Protein AF-A0A2L2YXA8-F1 (afdb_monomer)

Radius of gyration: 19.11 Å; Cα contacts (8 Å, |Δi|>4): 378; chains: 1; bounding box: 42×33×72 Å

Nearest PDB structures (foldseek):
  4dlo-assembly1_A  TM=7.498E-01  e=1.365E-09  Homo sapiens
  6m3p-assembly1_E  TM=4.281E-01  e=1.604E-01  Rattus norvegicus
  4d8o-assembly1_A  TM=5.770E-01  e=9.466E-01  Homo sapiens
  2cnd-assembly1_A  TM=4.032E-01  e=2.299E+00  Zea mays
  7q20-assembly1_A  TM=2.028E-01  e=8.472E-01  Mediterraneibacter gnavus ATCC 29149

Secondary structure (DSSP, 8-state):
--SEEEEEEEEETTS-SEEEES------S-------TT---EEEEE-HHHHHHHTTTS-SEEEEEEEEESSGGGGS-SEEEEEETTEEEEEEE-B--EEEEEEETTEE-S-SS-S-EEEEEEEBP-----TTS--EEEEEEEE-TTSS-EEE-TTEEEEEETTEEEEEESS-SEEEEEEESSPP-------------

Sequence (197 aa):
RSALVLEVGQVQNEGQRILRFPSRKSTREVKEASQPTWLTDSVELDFNTWIAENFQDLNDSISMAVVFYKNFSAFLPQRFLAQYGGLDMEYQLHSRIVAVAMLSGHRRVGSRASRLKVKARLAHLNHTVNRQIMWNISCGVADFSQGNVQFSMEGCQPIQTGNYSLCQCNHVGTYAVLLTTYAQPDDLQFQDGFEVI

pLDDT: mean 80.8, std 17.27, range [35.34, 97.94]

Mean predicted aligned error: 9.59 Å

Structure (mmCIF, N/CA/C/O backbone):
data_AF-A0A2L2YXA8-F1
#
_entry.id   AF-A0A2L2YXA8-F1
#
loop_
_atom_site.group_PDB
_atom_site.id
_atom_site.type_symbol
_atom_site.label_atom_id
_atom_site.label_alt_id
_atom_site.label_comp_id
_atom_site.label_asym_id
_atom_site.label_entity_id
_atom_site.label_seq_id
_atom_site.pdbx_PDB_ins_code
_atom_site.Cartn_x
_atom_site.Cartn_y
_atom_site.Cartn_z
_atom_site.occupancy
_atom_site.B_iso_or_equiv
_atom_site.auth_seq_id
_atom_site.auth_comp_id
_atom_site.auth_asym_id
_atom_site.auth_atom_id
_atom_site.pdbx_PDB_model_num
ATOM 1 N N . ARG A 1 1 ? -20.388 -12.052 -4.729 1.00 64.00 1 ARG A N 1
ATOM 2 C CA . ARG A 1 1 ? -19.944 -10.658 -4.446 1.00 64.00 1 ARG A CA 1
ATOM 3 C C . ARG A 1 1 ? -18.418 -10.650 -4.466 1.00 64.00 1 ARG A C 1
ATOM 5 O O . ARG A 1 1 ? -17.856 -11.465 -3.752 1.00 64.00 1 ARG A O 1
ATOM 12 N N . SER A 1 2 ? -17.761 -9.793 -5.252 1.00 79.38 2 SER A N 1
ATOM 13 C CA . SER A 1 2 ? -16.288 -9.764 -5.341 1.00 79.38 2 SER A CA 1
ATOM 14 C C . SER A 1 2 ? -15.650 -9.349 -4.009 1.00 79.38 2 SER A C 1
ATOM 16 O O . SER A 1 2 ? -16.057 -8.342 -3.422 1.00 79.38 2 SER A O 1
ATOM 18 N N . ALA A 1 3 ? -14.693 -10.146 -3.527 1.00 89.50 3 ALA A N 1
ATOM 19 C CA . ALA A 1 3 ? -13.955 -9.916 -2.279 1.00 89.50 3 ALA A CA 1
ATOM 20 C C . ALA A 1 3 ? -12.699 -9.046 -2.474 1.00 89.50 3 ALA A C 1
ATOM 22 O O . ALA A 1 3 ? -12.188 -8.467 -1.516 1.00 89.50 3 ALA A O 1
ATOM 23 N N . LEU A 1 4 ? -12.235 -8.922 -3.720 1.00 94.88 4 LEU A N 1
ATOM 24 C CA . LEU A 1 4 ? -11.110 -8.086 -4.121 1.00 94.88 4 LEU A CA 1
ATOM 25 C C . LEU A 1 4 ? -11.318 -7.523 -5.532 1.00 94.88 4 LEU A C 1
ATOM 27 O O . LEU A 1 4 ? -12.173 -8.012 -6.277 1.00 94.88 4 LEU A O 1
ATOM 31 N N . VAL A 1 5 ? -10.525 -6.511 -5.878 1.00 94.88 5 VAL A N 1
ATOM 32 C CA . VAL A 1 5 ? -10.325 -6.008 -7.245 1.00 94.88 5 VAL A CA 1
ATOM 33 C C . VAL A 1 5 ? -8.830 -6.060 -7.541 1.00 94.88 5 VAL A C 1
ATOM 35 O O . VAL A 1 5 ? -8.044 -5.537 -6.755 1.00 94.88 5 VAL A O 1
ATOM 38 N N . LEU A 1 6 ? -8.453 -6.704 -8.645 1.00 94.81 6 LEU A N 1
ATOM 39 C CA . LEU A 1 6 ? -7.085 -6.752 -9.156 1.00 94.81 6 LEU A CA 1
ATOM 40 C C . LEU A 1 6 ? -7.006 -5.859 -10.394 1.00 94.81 6 LEU A C 1
ATOM 42 O O . LEU A 1 6 ? -7.730 -6.083 -11.360 1.00 94.81 6 LEU A O 1
ATOM 46 N N . GLU A 1 7 ? -6.104 -4.892 -10.366 1.00 94.50 7 GLU A N 1
ATOM 47 C CA . GLU A 1 7 ? -5.748 -4.067 -11.515 1.00 94.50 7 GLU A CA 1
ATOM 48 C C . GLU A 1 7 ? -4.301 -4.358 -11.899 1.00 94.50 7 GLU A C 1
ATOM 50 O O . GLU A 1 7 ? -3.440 -4.527 -11.033 1.00 94.50 7 GLU A O 1
ATOM 55 N N . VAL A 1 8 ? -4.024 -4.395 -13.198 1.00 92.81 8 VAL A N 1
ATOM 56 C CA . VAL A 1 8 ? -2.674 -4.579 -13.729 1.00 92.81 8 VAL A CA 1
ATOM 57 C C . VAL A 1 8 ? -2.355 -3.400 -14.633 1.00 92.81 8 VAL A C 1
ATOM 59 O O . VAL A 1 8 ? -3.206 -2.944 -15.395 1.00 92.81 8 VAL A O 1
ATOM 62 N N . GLY A 1 9 ? -1.131 -2.898 -14.544 1.00 90.12 9 GLY A N 1
ATOM 63 C CA . GLY A 1 9 ? -0.613 -1.900 -15.469 1.00 90.12 9 GLY A CA 1
ATOM 64 C C . GLY A 1 9 ? 0.796 -2.245 -15.915 1.00 90.12 9 GLY A C 1
ATOM 65 O O . GLY A 1 9 ? 1.433 -3.153 -15.377 1.00 90.12 9 GLY A O 1
ATOM 66 N N . GLN A 1 10 ? 1.297 -1.471 -16.867 1.00 88.94 10 GLN A N 1
ATOM 67 C CA . GLN A 1 10 ? 2.668 -1.578 -17.337 1.00 88.94 10 GLN A CA 1
ATOM 68 C C . GLN A 1 10 ? 3.208 -0.179 -17.638 1.00 88.94 10 GLN A C 1
ATOM 70 O O . GLN A 1 10 ? 2.486 0.661 -18.173 1.00 88.94 10 GLN A O 1
ATOM 75 N N . VAL A 1 11 ? 4.468 0.065 -17.288 1.00 86.81 11 VAL A N 1
ATOM 76 C CA . VAL A 1 11 ? 5.231 1.241 -17.718 1.00 86.81 11 VAL A CA 1
ATOM 77 C C . VAL A 1 11 ? 6.329 0.767 -18.653 1.00 86.81 11 VAL A C 1
ATOM 79 O O . VAL A 1 11 ? 7.016 -0.213 -18.366 1.00 86.81 11 VAL A O 1
ATOM 82 N N . GLN A 1 12 ? 6.483 1.474 -19.765 1.00 82.00 12 GLN A N 1
ATOM 83 C CA . GLN A 1 12 ? 7.610 1.333 -20.679 1.00 82.00 12 GLN A CA 1
ATOM 84 C C . GLN A 1 12 ? 8.493 2.575 -20.582 1.00 82.00 12 GLN A C 1
ATOM 86 O O . GLN A 1 12 ? 8.056 3.627 -20.109 1.00 82.00 12 GLN A O 1
ATOM 91 N N . ASN A 1 13 ? 9.726 2.450 -21.054 1.00 68.12 13 ASN A N 1
ATOM 92 C CA . ASN A 1 13 ? 10.756 3.471 -20.910 1.00 68.12 13 ASN A CA 1
ATOM 93 C C . ASN A 1 13 ? 10.366 4.863 -21.470 1.00 68.12 13 ASN A C 1
ATOM 95 O O . ASN A 1 13 ? 10.605 5.900 -20.841 1.00 68.12 13 ASN A O 1
ATOM 99 N N . GLU A 1 14 ? 9.671 4.879 -22.610 1.00 64.25 14 GLU A N 1
ATOM 100 C CA . GLU A 1 14 ? 9.194 6.093 -23.295 1.00 64.25 14 GLU A CA 1
ATOM 101 C C . GLU A 1 14 ? 7.718 6.431 -22.991 1.00 64.25 14 GLU A C 1
ATOM 103 O O . GLU A 1 14 ? 7.081 7.212 -23.693 1.00 64.25 14 GLU A O 1
ATOM 108 N N . GLY A 1 15 ? 7.149 5.835 -21.939 1.00 64.19 15 GLY A N 1
ATOM 109 C CA . GLY A 1 15 ? 5.726 5.925 -21.619 1.00 64.19 15 GLY A CA 1
ATOM 110 C C . GLY A 1 15 ? 5.365 6.843 -20.449 1.00 64.19 15 GLY A C 1
ATOM 111 O O . GLY A 1 15 ? 6.186 7.543 -19.855 1.00 64.19 15 GLY A O 1
ATOM 112 N N . GLN A 1 16 ? 4.082 6.802 -20.083 1.00 67.56 16 GLN A N 1
ATOM 113 C CA . GLN A 1 16 ? 3.549 7.484 -18.908 1.00 67.56 16 GLN A CA 1
ATOM 114 C C . GLN A 1 16 ? 4.213 6.950 -17.627 1.00 67.56 16 GLN A C 1
ATOM 116 O O . GLN A 1 16 ? 4.029 5.799 -17.242 1.00 67.56 16 GLN A O 1
ATOM 121 N N . ARG A 1 17 ? 4.951 7.824 -16.935 1.00 83.00 17 ARG A N 1
ATOM 122 C CA . ARG A 1 17 ? 5.718 7.501 -15.717 1.00 83.00 17 ARG A CA 1
ATOM 123 C C . ARG A 1 17 ? 4.918 7.625 -14.421 1.00 83.00 17 ARG A C 1
ATOM 125 O O . ARG A 1 17 ? 5.478 7.482 -13.341 1.00 83.00 17 ARG A O 1
ATOM 132 N N . ILE A 1 18 ? 3.622 7.916 -14.514 1.00 89.94 18 ILE A N 1
ATOM 133 C CA . ILE A 1 18 ? 2.718 7.993 -13.364 1.00 89.94 18 ILE A CA 1
ATOM 134 C C . ILE A 1 18 ? 1.492 7.146 -13.658 1.00 89.94 18 ILE A C 1
ATOM 136 O O . ILE A 1 18 ? 0.729 7.467 -14.566 1.00 89.94 18 ILE A O 1
ATOM 140 N N . LEU A 1 19 ? 1.260 6.104 -12.870 1.00 91.81 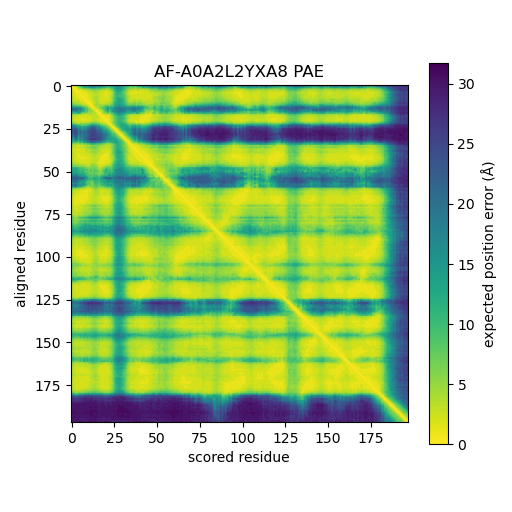19 LEU A N 1
ATOM 141 C CA . LEU A 1 19 ? 0.092 5.241 -13.015 1.00 91.81 19 LEU A CA 1
ATOM 142 C C . LEU A 1 19 ? -0.855 5.396 -11.841 1.00 91.81 19 LEU A C 1
ATOM 144 O O . LEU A 1 19 ? -0.424 5.555 -10.703 1.00 91.81 19 LEU A O 1
ATOM 148 N N . ARG A 1 20 ? -2.156 5.346 -12.131 1.00 94.81 20 ARG A N 1
ATOM 149 C CA . ARG A 1 20 ? -3.226 5.527 -11.151 1.00 94.81 20 ARG A CA 1
ATOM 150 C C . ARG A 1 20 ? -4.200 4.366 -11.216 1.00 94.81 20 ARG A C 1
ATOM 152 O O . ARG A 1 20 ? -4.708 4.038 -12.285 1.00 94.81 20 ARG A O 1
ATOM 159 N N . PHE A 1 21 ? -4.485 3.811 -10.050 1.00 94.69 21 PHE A N 1
ATOM 160 C CA . PHE A 1 21 ? -5.395 2.702 -9.846 1.00 94.69 21 PHE A CA 1
ATOM 161 C C . PHE A 1 21 ? -6.461 3.083 -8.817 1.00 94.69 21 PHE A C 1
ATOM 163 O O . PHE A 1 21 ? -6.135 3.770 -7.847 1.00 94.69 21 PHE A O 1
ATOM 170 N N . PRO A 1 22 ? -7.708 2.621 -8.968 1.00 92.06 22 PRO A N 1
ATOM 171 C CA . PRO A 1 22 ? -8.239 1.933 -10.146 1.00 92.06 22 PRO A CA 1
ATOM 172 C C . PRO A 1 22 ? -8.203 2.833 -11.388 1.00 92.06 22 PRO A C 1
ATOM 174 O O . PRO A 1 22 ? -8.354 4.056 -11.291 1.00 92.06 22 PRO A O 1
ATOM 177 N N . SER A 1 23 ? -7.924 2.235 -12.548 1.00 83.31 23 SER A N 1
ATOM 178 C CA . SER A 1 23 ? -7.775 2.996 -13.785 1.00 83.31 23 SER A CA 1
ATOM 179 C C . SER A 1 23 ? -9.152 3.495 -14.235 1.00 83.31 23 SER A C 1
ATOM 181 O O . SER A 1 23 ? -10.054 2.718 -14.536 1.00 83.31 23 SER A O 1
ATOM 183 N N . ARG A 1 24 ? -9.366 4.817 -14.261 1.00 66.19 24 ARG A N 1
ATOM 184 C CA . ARG A 1 24 ? -10.588 5.385 -14.850 1.00 66.19 24 ARG A CA 1
ATOM 185 C C . ARG A 1 24 ? -10.489 5.243 -16.368 1.00 66.19 24 ARG A C 1
ATOM 187 O O . ARG A 1 24 ? -10.091 6.188 -17.045 1.00 66.19 24 ARG A O 1
ATOM 194 N N . LYS A 1 25 ? -10.793 4.066 -16.917 1.00 54.47 25 LYS A N 1
ATOM 195 C CA . LYS A 1 25 ? -10.886 3.899 -18.370 1.00 54.47 25 LYS A CA 1
ATOM 196 C C . LYS A 1 25 ? -12.055 4.739 -18.887 1.00 54.47 25 LYS A C 1
ATOM 198 O O . LYS A 1 25 ? -13.223 4.405 -18.705 1.00 54.47 25 LYS A O 1
ATOM 203 N N . SER A 1 26 ? -11.721 5.855 -19.526 1.00 41.25 26 SER A N 1
ATOM 204 C CA . SER A 1 26 ? -12.618 6.583 -20.419 1.00 41.25 26 SER A CA 1
ATOM 205 C C . SER A 1 26 ? -12.863 5.706 -21.650 1.00 41.25 26 SER A C 1
ATOM 207 O O . SER A 1 26 ? -11.991 5.588 -22.503 1.00 41.25 26 SER A O 1
ATOM 209 N N . THR A 1 27 ? -14.015 5.031 -21.672 1.00 42.62 27 THR A N 1
ATOM 210 C CA . THR A 1 27 ? -14.723 4.485 -22.848 1.00 42.62 27 THR A CA 1
ATOM 211 C C . THR A 1 27 ? -13.879 3.947 -24.011 1.00 42.62 27 THR A C 1
ATOM 213 O O . THR A 1 27 ? -13.480 4.705 -24.894 1.00 42.62 27 THR A O 1
ATOM 216 N N . ARG A 1 28 ? -13.792 2.614 -24.115 1.00 37.84 28 ARG A N 1
ATOM 217 C CA . ARG A 1 28 ? -14.021 1.891 -25.380 1.00 37.84 28 ARG A CA 1
ATOM 218 C C . ARG A 1 28 ? -14.257 0.397 -25.128 1.00 37.84 28 ARG A C 1
ATOM 220 O O . ARG A 1 28 ? -13.363 -0.321 -24.706 1.00 37.84 28 ARG A O 1
ATOM 227 N N . GLU A 1 29 ? -15.505 -0.005 -25.359 1.00 42.62 29 GLU A N 1
ATOM 228 C CA . GLU A 1 29 ? -15.935 -1.329 -25.834 1.00 42.62 29 GLU A CA 1
ATOM 229 C C . GLU A 1 29 ? -15.279 -2.573 -25.219 1.00 42.62 29 GLU A C 1
ATOM 231 O O . GLU A 1 29 ? -14.862 -3.492 -25.912 1.00 42.62 29 GLU A O 1
ATOM 236 N N . VAL A 1 30 ? -15.319 -2.679 -23.897 1.00 42.16 30 VAL A N 1
ATOM 237 C CA . VAL A 1 30 ? -15.506 -3.977 -23.244 1.00 42.16 30 VAL A CA 1
ATOM 238 C C . VAL A 1 30 ? -16.594 -3.751 -22.205 1.00 42.16 30 VAL A C 1
ATOM 240 O O . VAL A 1 30 ? -16.600 -2.716 -21.540 1.00 42.16 30 VAL A O 1
ATOM 243 N N . LYS A 1 31 ? -17.555 -4.673 -22.078 1.00 39.47 31 LYS A N 1
ATOM 244 C CA . LYS A 1 31 ? -18.504 -4.716 -20.952 1.00 39.47 31 LYS A CA 1
ATOM 245 C C . LYS A 1 31 ? -17.720 -4.985 -19.652 1.00 39.47 31 LYS A C 1
ATOM 247 O O . LYS A 1 31 ? -17.814 -6.065 -19.080 1.00 39.47 31 LYS A O 1
ATOM 252 N N . GLU A 1 32 ? -16.884 -4.045 -19.225 1.00 50.25 32 GLU A N 1
ATOM 253 C CA . GLU A 1 32 ? -16.128 -4.102 -17.980 1.00 50.25 32 GLU A CA 1
ATOM 254 C C . GLU A 1 32 ? -17.073 -3.706 -16.849 1.00 50.25 32 GLU A C 1
ATOM 256 O O . GLU A 1 32 ? -17.715 -2.654 -16.879 1.00 50.25 32 GLU A O 1
ATOM 261 N N . ALA A 1 33 ? -17.215 -4.611 -15.883 1.00 56.91 33 ALA A N 1
ATOM 262 C CA . ALA A 1 33 ? -18.048 -4.429 -14.710 1.00 56.91 33 ALA A CA 1
ATOM 263 C C . ALA A 1 33 ? -17.781 -3.053 -14.087 1.00 56.91 33 ALA A C 1
ATOM 265 O O . ALA A 1 33 ? -16.647 -2.745 -13.723 1.00 56.91 33 ALA A O 1
ATOM 266 N N . SER A 1 34 ? -18.833 -2.238 -13.960 1.00 70.12 34 SER A N 1
ATOM 267 C CA . SER A 1 34 ? -18.779 -0.971 -13.233 1.00 70.12 34 SER A CA 1
ATOM 268 C C . SER A 1 34 ? -18.048 -1.184 -11.911 1.00 70.12 34 SER A C 1
ATOM 270 O O . SER A 1 34 ? -18.402 -2.105 -11.162 1.00 70.12 34 SER A O 1
ATOM 272 N N . GLN A 1 35 ? -17.039 -0.355 -11.646 1.00 78.88 35 GLN A N 1
ATOM 273 C CA . GLN A 1 35 ? -16.218 -0.458 -10.448 1.00 78.88 35 GLN A CA 1
ATOM 274 C C . GLN A 1 35 ? -17.107 -0.633 -9.204 1.00 78.88 35 GLN A C 1
ATOM 276 O O . GLN A 1 35 ? -18.102 0.088 -9.060 1.00 78.88 35 GLN A O 1
ATOM 281 N N . PRO A 1 36 ? -16.805 -1.586 -8.302 1.00 88.06 36 PRO A N 1
ATOM 282 C CA . PRO A 1 36 ? -17.659 -1.822 -7.151 1.00 88.06 36 PRO A CA 1
ATOM 283 C C . PRO A 1 36 ? -17.807 -0.560 -6.298 1.00 88.06 36 PRO A C 1
ATOM 285 O O . PRO A 1 36 ? -16.814 0.078 -5.965 1.00 88.06 36 PRO A O 1
ATOM 288 N N . THR A 1 37 ? -19.027 -0.248 -5.857 1.00 89.56 37 THR A N 1
ATOM 289 C CA . THR A 1 37 ? -19.323 0.963 -5.060 1.00 89.56 37 THR A CA 1
ATOM 290 C C . THR A 1 37 ? -18.570 1.039 -3.732 1.00 89.56 37 THR A C 1
ATOM 292 O O . THR A 1 37 ? -18.436 2.111 -3.153 1.00 89.56 37 THR A O 1
ATOM 295 N N . TRP A 1 38 ? -18.072 -0.096 -3.234 1.00 90.12 38 TRP A N 1
ATOM 296 C CA . TRP A 1 38 ? -17.248 -0.134 -2.031 1.00 90.12 38 TRP A CA 1
ATOM 297 C C . TRP A 1 38 ? -15.809 0.331 -2.280 1.00 90.12 38 TRP A C 1
ATOM 299 O O . TRP A 1 38 ? -15.154 0.724 -1.318 1.00 90.12 38 TRP A O 1
ATOM 309 N N . LEU A 1 39 ? -15.306 0.272 -3.519 1.00 92.25 39 LEU A N 1
ATOM 310 C CA . LEU A 1 39 ? -13.922 0.594 -3.857 1.00 92.25 39 LEU A CA 1
ATOM 311 C C . LEU A 1 39 ? -13.737 2.113 -3.952 1.00 92.25 39 LEU A C 1
ATOM 313 O O . LEU A 1 39 ? -13.924 2.716 -5.006 1.00 92.25 39 LEU A O 1
ATOM 317 N N . THR A 1 40 ? -13.370 2.707 -2.821 1.00 92.88 40 THR A N 1
ATOM 318 C CA . THR A 1 40 ? -13.107 4.144 -2.639 1.00 92.88 40 THR A CA 1
ATOM 319 C C . THR A 1 40 ? -11.619 4.479 -2.556 1.00 92.88 40 THR A C 1
ATOM 321 O O . THR A 1 40 ? -11.244 5.649 -2.615 1.00 92.88 40 THR A O 1
ATOM 324 N N . ASP A 1 41 ? -10.791 3.454 -2.369 1.00 96.00 41 ASP A N 1
ATOM 325 C CA . ASP A 1 41 ? -9.347 3.557 -2.205 1.00 96.00 41 ASP A CA 1
ATOM 326 C C . ASP A 1 41 ? -8.666 3.703 -3.573 1.00 96.00 41 ASP A C 1
ATOM 328 O O .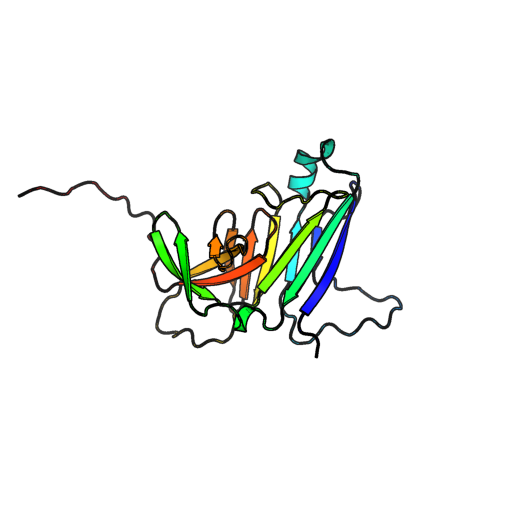 ASP A 1 41 ? -9.190 3.247 -4.593 1.00 96.00 41 ASP A O 1
ATOM 332 N N . SER A 1 42 ? -7.497 4.342 -3.609 1.00 97.19 42 SER A N 1
ATOM 333 C CA . SER A 1 42 ? -6.735 4.518 -4.849 1.00 97.19 42 SER A CA 1
ATOM 334 C C . SER A 1 42 ? -5.233 4.468 -4.607 1.00 97.19 42 SER A C 1
ATOM 336 O O . SER A 1 42 ? -4.763 4.818 -3.530 1.00 97.19 42 SER A O 1
ATOM 338 N N . VAL A 1 43 ? -4.464 4.104 -5.627 1.00 97.81 43 VAL A N 1
ATOM 339 C CA . VAL A 1 43 ? -2.999 4.081 -5.596 1.00 97.81 43 VAL A CA 1
ATOM 340 C C . VAL A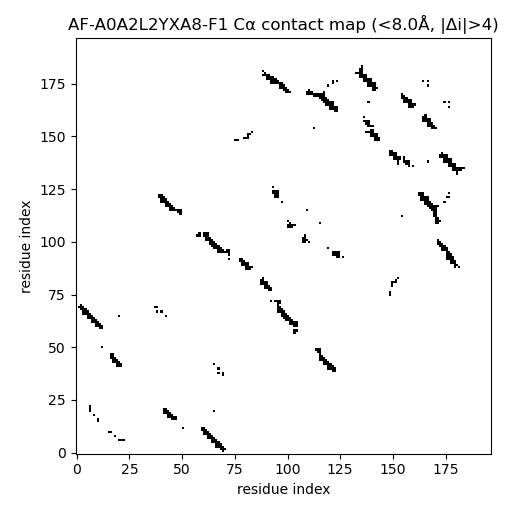 1 43 ? -2.461 4.853 -6.788 1.00 97.81 43 VAL A C 1
ATOM 342 O O . VAL A 1 43 ? -2.880 4.626 -7.918 1.00 97.81 43 VAL A O 1
ATOM 345 N N . GLU A 1 44 ? -1.512 5.745 -6.540 1.00 96.56 44 GLU A N 1
ATOM 346 C CA . GLU A 1 44 ? -0.685 6.376 -7.563 1.00 96.56 44 GLU A CA 1
ATOM 347 C C . GLU A 1 44 ? 0.756 5.883 -7.404 1.00 96.56 44 GLU A C 1
ATOM 349 O O . GLU A 1 44 ? 1.310 5.946 -6.308 1.00 96.56 44 GLU A O 1
ATOM 354 N N . LEU A 1 45 ? 1.360 5.393 -8.482 1.00 93.81 45 LEU A N 1
ATOM 355 C CA . LEU A 1 45 ? 2.790 5.107 -8.547 1.00 93.81 45 LEU A CA 1
ATOM 356 C C . LEU A 1 45 ? 3.453 6.137 -9.453 1.00 93.81 45 LEU A C 1
ATOM 358 O O . LEU A 1 45 ? 3.063 6.268 -10.611 1.00 93.81 45 LEU A O 1
ATOM 362 N N . ASP A 1 46 ? 4.450 6.840 -8.929 1.00 91.88 46 ASP A N 1
ATOM 363 C CA . ASP A 1 46 ? 5.273 7.801 -9.657 1.00 91.88 46 ASP A CA 1
ATOM 364 C C . ASP A 1 46 ? 6.700 7.255 -9.796 1.00 91.88 46 ASP A C 1
ATOM 366 O O . ASP A 1 46 ? 7.419 7.035 -8.815 1.00 91.88 46 ASP A O 1
ATOM 370 N N . PHE A 1 47 ? 7.069 6.999 -11.049 1.00 85.56 47 PHE A N 1
ATOM 371 C CA . PHE A 1 47 ? 8.308 6.359 -11.470 1.00 85.56 47 PHE A CA 1
ATOM 372 C C . PHE A 1 47 ? 9.364 7.358 -11.956 1.00 85.56 47 PHE A C 1
ATOM 374 O O . PHE A 1 47 ? 10.462 6.932 -12.318 1.00 85.56 47 PHE A O 1
ATOM 381 N N . ASN A 1 48 ? 9.064 8.664 -11.989 1.00 82.19 48 ASN A N 1
ATOM 382 C CA . ASN A 1 48 ? 9.921 9.669 -12.630 1.00 82.19 48 ASN A CA 1
ATOM 383 C C . ASN A 1 48 ? 11.359 9.650 -12.102 1.00 82.19 48 ASN A C 1
ATOM 385 O O . ASN A 1 48 ? 12.308 9.652 -12.882 1.00 82.19 48 ASN A O 1
ATOM 389 N N . THR A 1 49 ? 11.507 9.595 -10.781 1.00 75.12 49 THR A N 1
ATOM 390 C CA . THR A 1 49 ? 12.800 9.562 -10.089 1.00 75.12 49 THR A CA 1
ATOM 391 C C . THR A 1 49 ? 13.413 8.166 -10.047 1.00 75.12 49 THR A C 1
ATOM 393 O O . THR A 1 49 ? 14.630 8.037 -10.069 1.00 75.12 49 THR A O 1
ATOM 396 N N . TRP A 1 50 ? 12.592 7.114 -10.012 1.00 73.62 50 TRP A N 1
ATOM 397 C CA . TRP A 1 50 ? 13.065 5.737 -9.863 1.00 73.62 50 TRP A CA 1
ATOM 398 C C . TRP A 1 50 ? 13.631 5.145 -11.159 1.00 73.62 50 TRP A C 1
ATOM 400 O O . TRP A 1 50 ? 14.694 4.525 -11.133 1.00 73.62 50 TRP A O 1
ATOM 410 N N . ILE A 1 51 ? 12.961 5.366 -12.296 1.00 72.62 51 ILE A N 1
ATOM 411 C CA . ILE A 1 51 ? 13.443 4.900 -13.608 1.00 72.62 51 ILE A CA 1
ATOM 412 C C . ILE A 1 51 ? 14.750 5.605 -13.978 1.00 72.62 51 ILE A C 1
ATOM 414 O O . ILE A 1 51 ? 15.635 4.966 -14.531 1.00 72.62 51 ILE A O 1
ATOM 418 N N . ALA A 1 52 ? 14.907 6.886 -13.625 1.00 65.75 52 ALA A N 1
ATOM 419 C CA . ALA A 1 52 ? 16.127 7.643 -13.910 1.00 65.75 52 ALA A CA 1
ATOM 420 C C . ALA A 1 52 ? 17.391 7.028 -13.275 1.00 65.75 52 ALA A C 1
ATOM 422 O O . ALA A 1 52 ? 18.468 7.137 -13.849 1.00 65.75 52 ALA A O 1
ATOM 423 N N . GLU A 1 53 ? 17.267 6.368 -12.120 1.00 67.81 53 GLU A N 1
ATOM 424 C CA . GLU A 1 53 ? 18.402 5.763 -11.403 1.00 67.81 53 GLU A CA 1
ATOM 425 C C . GLU A 1 53 ? 18.632 4.294 -11.752 1.00 67.81 53 GLU A C 1
ATOM 427 O O . GLU A 1 53 ? 19.762 3.823 -11.708 1.00 67.81 53 GLU A O 1
ATOM 432 N N . ASN A 1 54 ? 17.570 3.567 -12.101 1.00 66.81 54 ASN A N 1
ATOM 433 C CA . ASN A 1 54 ? 17.620 2.118 -12.320 1.00 66.81 54 ASN A CA 1
ATOM 434 C C . ASN A 1 54 ? 17.580 1.745 -13.812 1.00 66.81 54 ASN A C 1
ATOM 436 O O . ASN A 1 54 ? 17.414 0.577 -14.150 1.00 66.81 54 ASN A O 1
ATOM 440 N N . PHE A 1 55 ? 17.713 2.729 -14.707 1.00 62.00 55 PHE A N 1
ATOM 441 C CA . PHE A 1 55 ? 17.538 2.576 -16.155 1.00 62.00 55 PHE A CA 1
ATOM 442 C C . PHE A 1 55 ? 18.400 1.466 -16.770 1.00 62.00 55 PHE A C 1
ATOM 444 O O . PHE A 1 55 ? 17.960 0.810 -17.704 1.00 62.00 55 PHE A O 1
ATOM 451 N N . GLN A 1 56 ? 19.618 1.254 -16.261 1.00 61.06 56 GLN A N 1
ATOM 452 C CA . GLN A 1 56 ? 20.546 0.252 -16.802 1.00 61.06 56 GLN A CA 1
ATOM 453 C C . GLN A 1 56 ? 20.226 -1.183 -16.351 1.00 61.06 56 GLN A C 1
ATOM 455 O O . GLN A 1 56 ? 20.582 -2.128 -17.048 1.00 61.06 56 GLN A O 1
ATOM 460 N N . ASP A 1 57 ? 19.532 -1.343 -15.220 1.00 66.38 57 ASP A N 1
ATOM 461 C CA . ASP A 1 57 ? 19.278 -2.642 -14.579 1.00 66.38 57 ASP A CA 1
ATOM 462 C C . ASP A 1 57 ? 17.845 -3.156 -14.785 1.00 66.38 57 ASP A C 1
ATOM 464 O O . ASP A 1 57 ? 17.500 -4.269 -14.369 1.00 66.38 57 ASP A O 1
ATOM 468 N N . LEU A 1 58 ? 16.981 -2.332 -15.375 1.00 68.69 58 LEU A N 1
ATOM 469 C CA . LEU A 1 58 ? 15.590 -2.661 -15.643 1.00 68.69 58 LEU A CA 1
ATOM 470 C C . LEU A 1 58 ? 15.435 -3.098 -17.097 1.00 68.69 58 LEU A C 1
ATOM 472 O O . LEU A 1 58 ? 15.965 -2.474 -18.009 1.00 68.69 58 LEU A O 1
ATOM 476 N N . ASN A 1 59 ? 14.650 -4.153 -17.313 1.00 69.44 59 ASN A N 1
ATOM 477 C CA . ASN A 1 59 ? 14.161 -4.465 -18.653 1.00 69.44 59 ASN A CA 1
ATOM 478 C C . ASN A 1 59 ? 13.314 -3.299 -19.189 1.00 69.44 59 ASN A C 1
ATOM 480 O O . ASN A 1 59 ? 12.778 -2.507 -18.411 1.00 69.44 59 ASN A O 1
ATOM 484 N N . ASP A 1 60 ? 13.070 -3.291 -20.500 1.00 74.56 60 ASP A N 1
ATOM 485 C CA . ASP A 1 60 ? 12.312 -2.246 -21.212 1.00 74.56 60 ASP A CA 1
ATOM 486 C C . ASP A 1 60 ? 10.893 -1.986 -20.673 1.00 74.56 60 ASP A C 1
ATOM 488 O O . ASP A 1 60 ? 10.263 -0.978 -21.010 1.00 74.56 60 ASP A O 1
ATOM 492 N N . SER A 1 61 ? 10.370 -2.887 -19.832 1.00 84.12 61 SER A N 1
ATOM 493 C CA . SER A 1 61 ? 9.086 -2.698 -19.174 1.00 84.12 61 SER A CA 1
ATOM 494 C C . SER A 1 61 ? 9.048 -3.164 -17.720 1.00 84.12 61 SER A C 1
ATOM 496 O O . SER A 1 61 ? 9.669 -4.156 -17.319 1.00 84.12 61 SER A O 1
ATOM 498 N N . ILE A 1 62 ? 8.243 -2.446 -16.939 1.00 88.50 62 ILE A N 1
ATOM 499 C CA . ILE A 1 62 ? 7.868 -2.786 -15.569 1.00 88.50 62 ILE A CA 1
ATOM 500 C C . ILE A 1 62 ? 6.371 -3.077 -15.576 1.00 88.50 62 ILE A C 1
ATOM 502 O O . ILE A 1 62 ? 5.580 -2.251 -16.025 1.00 88.50 62 ILE A O 1
ATOM 506 N N . SER A 1 63 ? 5.983 -4.250 -15.091 1.00 91.38 63 SER A N 1
ATOM 507 C CA . SER A 1 63 ? 4.586 -4.626 -14.868 1.00 91.38 63 SER A CA 1
ATOM 508 C C . SER A 1 63 ? 4.236 -4.450 -13.401 1.00 91.38 63 SER A C 1
ATOM 510 O O . SER A 1 63 ? 5.062 -4.727 -12.530 1.00 91.38 63 SER A O 1
ATOM 512 N N . MET A 1 64 ? 3.010 -4.033 -13.106 1.00 92.25 64 MET A N 1
ATOM 513 C CA . MET A 1 64 ? 2.554 -3.865 -11.731 1.00 92.25 64 MET A CA 1
ATOM 514 C C . MET A 1 64 ? 1.165 -4.442 -11.545 1.00 92.25 64 MET A C 1
ATOM 516 O O . MET A 1 64 ? 0.326 -4.358 -12.437 1.00 92.25 64 MET A O 1
ATOM 520 N N . ALA A 1 65 ? 0.928 -4.974 -10.355 1.00 95.50 65 ALA A N 1
ATOM 521 C CA . ALA A 1 65 ? -0.367 -5.452 -9.910 1.00 95.50 65 ALA A CA 1
ATOM 522 C C . ALA A 1 65 ? -0.774 -4.690 -8.648 1.00 95.50 65 ALA A C 1
ATOM 524 O O . ALA A 1 65 ? 0.021 -4.571 -7.712 1.00 95.50 65 ALA A O 1
ATOM 525 N N . VAL A 1 66 ? -2.012 -4.199 -8.621 1.00 97.50 66 VAL A N 1
ATOM 526 C CA . VAL A 1 66 ? -2.625 -3.566 -7.454 1.00 97.50 66 VAL A CA 1
ATOM 527 C C . VAL A 1 66 ? -3.857 -4.362 -7.054 1.00 97.50 66 VAL A C 1
ATOM 529 O O . VAL A 1 66 ? -4.768 -4.552 -7.858 1.00 97.50 66 VAL A O 1
ATOM 532 N N . VAL A 1 67 ? -3.891 -4.825 -5.808 1.00 97.44 67 VAL A N 1
ATOM 533 C CA . VAL A 1 67 ? -5.013 -5.580 -5.248 1.00 97.44 67 VAL A CA 1
ATOM 534 C C . VAL A 1 67 ? -5.679 -4.758 -4.160 1.00 97.44 67 VAL A C 1
ATOM 536 O O . VAL A 1 67 ? -5.078 -4.481 -3.125 1.00 97.44 67 VAL A O 1
ATOM 539 N N . PHE A 1 68 ? -6.943 -4.414 -4.373 1.00 97.31 68 PHE A N 1
ATOM 540 C CA . PHE A 1 68 ? -7.789 -3.778 -3.373 1.00 97.31 68 PHE A CA 1
ATOM 541 C C . PHE A 1 68 ? -8.635 -4.841 -2.684 1.00 97.31 68 PHE A C 1
ATOM 543 O O . PHE A 1 68 ? -9.467 -5.487 -3.327 1.00 97.31 68 PHE A O 1
ATOM 550 N N . TYR A 1 69 ? -8.459 -5.017 -1.377 1.00 95.94 69 TYR A N 1
ATOM 551 C CA . TYR A 1 69 ? -9.226 -5.992 -0.610 1.00 95.94 69 TYR A CA 1
ATOM 552 C C . TYR A 1 69 ? -10.447 -5.346 0.035 1.00 95.94 69 TYR A C 1
ATOM 554 O O . TYR A 1 69 ? -10.335 -4.347 0.741 1.00 95.94 69 TYR A O 1
ATOM 562 N N . LYS A 1 70 ? -11.625 -5.952 -0.134 1.00 94.25 70 LYS A N 1
ATOM 563 C CA . LYS A 1 70 ? -12.871 -5.413 0.425 1.00 94.25 70 LYS A CA 1
ATOM 564 C C . LYS A 1 70 ? -12.925 -5.500 1.951 1.00 94.25 70 LYS A C 1
ATOM 566 O O . LYS A 1 70 ? -13.387 -4.564 2.603 1.00 94.25 70 LYS A O 1
ATOM 571 N N . ASN A 1 71 ? -12.536 -6.651 2.494 1.00 91.88 71 ASN A N 1
ATOM 572 C CA . ASN A 1 71 ? -12.714 -7.012 3.903 1.00 91.88 71 ASN A CA 1
ATOM 573 C C . ASN A 1 71 ? -11.566 -7.869 4.462 1.00 91.88 71 ASN A C 1
ATOM 575 O O . ASN A 1 71 ? -11.748 -8.498 5.497 1.00 91.88 71 ASN A O 1
ATOM 579 N N . PHE A 1 72 ? -10.401 -7.906 3.805 1.00 91.75 72 PHE A N 1
ATOM 580 C CA . PHE A 1 72 ? -9.249 -8.673 4.304 1.00 91.75 72 PHE A CA 1
ATOM 581 C C . PHE A 1 72 ? -8.800 -8.201 5.696 1.00 91.75 72 PHE A C 1
ATOM 583 O O . PHE A 1 72 ? -8.451 -9.014 6.543 1.00 91.75 72 PHE A O 1
ATOM 590 N N . SER A 1 73 ? -8.945 -6.901 5.966 1.00 88.75 73 SER A N 1
ATOM 591 C CA . SER A 1 73 ? -8.741 -6.286 7.279 1.00 88.75 73 SER A CA 1
ATOM 592 C C . SER A 1 73 ? -9.504 -6.961 8.422 1.00 88.75 73 SER A C 1
ATOM 594 O O . SER A 1 73 ? -8.997 -7.009 9.535 1.00 88.75 73 SER A O 1
ATOM 596 N N . ALA A 1 74 ? -10.699 -7.505 8.166 1.00 88.69 74 ALA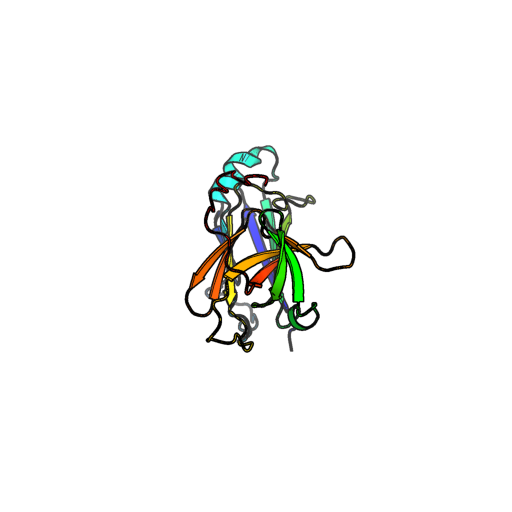 A N 1
ATOM 597 C CA . ALA A 1 74 ? -11.523 -8.154 9.189 1.00 88.69 74 ALA A CA 1
ATOM 598 C C . ALA A 1 74 ? -10.986 -9.529 9.628 1.00 88.69 74 ALA A C 1
ATOM 600 O O . ALA A 1 74 ? -11.455 -10.069 10.626 1.00 88.69 74 ALA A O 1
ATOM 601 N N . PHE A 1 75 ? -10.035 -10.095 8.880 1.00 89.56 75 PHE A N 1
ATOM 602 C CA . PHE A 1 75 ? -9.386 -11.371 9.188 1.00 89.56 75 PHE A CA 1
ATOM 603 C C . PHE A 1 75 ? -7.998 -11.190 9.809 1.00 89.56 75 PHE A C 1
ATOM 605 O O . PHE A 1 75 ? -7.334 -12.178 10.113 1.00 89.56 75 PHE A O 1
ATOM 612 N N . LEU A 1 76 ? -7.550 -9.944 9.981 1.00 88.75 76 LEU A N 1
ATOM 613 C CA . LEU A 1 76 ? -6.311 -9.633 10.678 1.00 88.75 76 LEU A CA 1
ATOM 614 C C . LEU A 1 76 ? -6.572 -9.384 12.168 1.00 88.75 76 LEU A C 1
ATOM 616 O O . LEU A 1 76 ? -7.697 -9.039 12.544 1.00 88.75 76 LEU A O 1
ATOM 620 N N . PRO A 1 77 ? -5.543 -9.512 13.026 1.00 87.19 77 PRO A N 1
ATOM 621 C CA . PRO A 1 77 ? -5.637 -9.073 14.410 1.00 87.19 77 PRO A CA 1
ATOM 622 C C . PRO A 1 77 ? -6.127 -7.622 14.493 1.00 87.19 77 PRO A C 1
ATOM 624 O O . PRO A 1 77 ? -5.631 -6.748 13.783 1.00 87.19 77 PRO A O 1
ATOM 627 N N . GLN A 1 78 ? -7.095 -7.356 15.374 1.00 74.69 78 GLN A N 1
ATOM 628 C CA . GLN A 1 78 ? -7.608 -5.994 15.585 1.00 74.69 78 GLN A CA 1
ATOM 629 C C . GLN A 1 78 ? -6.536 -5.053 16.137 1.00 74.69 78 GLN A C 1
ATOM 631 O O . GLN A 1 78 ? -6.581 -3.849 15.881 1.00 74.69 78 GLN A O 1
ATOM 636 N N . ARG A 1 79 ? -5.597 -5.614 16.904 1.00 86.69 79 ARG A N 1
ATOM 637 C CA . ARG A 1 79 ? -4.477 -4.909 17.508 1.00 86.69 79 ARG A CA 1
ATOM 638 C C . ARG A 1 79 ? -3.191 -5.666 17.246 1.00 86.69 79 ARG A C 1
ATOM 640 O O . ARG A 1 79 ? -3.189 -6.897 17.251 1.00 86.69 79 ARG A O 1
ATOM 647 N N . PHE A 1 80 ? -2.119 -4.931 17.028 1.00 87.06 80 PHE A N 1
ATOM 648 C CA . PHE A 1 80 ? -0.789 -5.479 16.807 1.00 87.06 80 PHE A CA 1
ATOM 649 C C . PHE A 1 80 ? 0.244 -4.534 17.410 1.00 87.06 80 PHE A C 1
ATOM 651 O O . PHE A 1 80 ? 0.006 -3.333 17.541 1.00 87.06 80 PHE A O 1
ATOM 658 N N . LEU A 1 81 ? 1.384 -5.099 17.793 1.00 88.19 81 LEU A N 1
ATOM 659 C CA . LEU A 1 81 ? 2.538 -4.327 18.225 1.00 88.19 81 LEU A CA 1
ATOM 660 C C . LEU A 1 81 ? 3.388 -4.005 17.000 1.00 88.19 81 LEU A C 1
ATOM 662 O O . LEU A 1 81 ? 3.639 -4.880 16.169 1.00 88.19 81 LEU A O 1
ATOM 666 N N . ALA A 1 82 ? 3.803 -2.751 16.886 1.00 85.44 82 ALA A N 1
ATOM 667 C CA . ALA A 1 82 ? 4.772 -2.327 15.890 1.00 85.44 82 ALA A CA 1
ATOM 668 C C . ALA A 1 82 ? 5.787 -1.388 16.534 1.00 85.44 82 ALA A C 1
ATOM 670 O O . ALA A 1 82 ? 5.430 -0.544 17.361 1.00 85.44 82 ALA A O 1
ATOM 671 N N . GLN A 1 83 ? 7.044 -1.541 16.128 1.00 79.81 83 GLN A N 1
ATOM 672 C CA . GLN A 1 83 ? 8.122 -0.695 16.603 1.00 79.81 83 GLN A CA 1
ATOM 673 C C . GLN A 1 83 ? 8.124 0.626 15.829 1.00 79.81 83 GLN A C 1
ATOM 675 O O . GLN A 1 83 ? 8.094 0.644 14.596 1.00 79.81 83 GLN A O 1
ATOM 680 N N . TYR A 1 84 ? 8.193 1.741 16.545 1.00 73.75 84 TYR A N 1
ATOM 681 C CA . TYR A 1 84 ? 8.355 3.067 15.959 1.00 73.75 84 TYR A CA 1
ATOM 682 C C . TYR A 1 84 ? 9.269 3.895 16.860 1.00 73.75 84 TYR A C 1
ATOM 684 O O . TYR A 1 84 ? 9.036 4.007 18.061 1.00 73.75 84 TYR A O 1
ATOM 692 N N . GLY A 1 85 ? 10.354 4.429 16.294 1.00 70.00 85 GLY A N 1
ATOM 693 C CA . GLY A 1 85 ? 11.355 5.173 17.069 1.00 70.00 85 GLY A CA 1
ATOM 694 C C . GLY A 1 85 ? 12.023 4.349 18.180 1.00 70.00 85 GLY A C 1
ATOM 695 O O . GLY A 1 85 ? 12.426 4.908 19.191 1.00 70.00 85 GLY A O 1
ATOM 696 N N . GLY A 1 86 ? 12.103 3.022 18.028 1.00 74.19 86 GLY A N 1
ATOM 697 C CA . GLY A 1 86 ? 12.690 2.120 19.026 1.00 74.19 86 GLY A CA 1
ATOM 698 C C . GLY A 1 86 ? 11.720 1.610 20.098 1.00 74.19 86 GLY A C 1
ATOM 699 O O . GLY A 1 86 ? 12.074 0.673 20.808 1.00 74.19 86 GLY A O 1
ATOM 700 N N . LEU A 1 87 ? 10.501 2.153 20.181 1.00 79.69 87 LEU A N 1
ATOM 701 C CA . LEU A 1 87 ? 9.479 1.758 21.153 1.00 79.69 87 LEU A CA 1
ATOM 702 C C . LEU A 1 87 ? 8.435 0.834 20.521 1.00 79.69 87 LEU A C 1
ATOM 704 O O . LEU A 1 87 ? 7.976 1.091 19.406 1.00 79.69 87 LEU A O 1
ATOM 708 N N . ASP A 1 88 ? 8.020 -0.196 21.259 1.00 84.06 88 ASP A N 1
ATOM 709 C CA . ASP A 1 88 ? 6.884 -1.038 20.886 1.00 84.06 88 ASP A CA 1
ATOM 710 C C . ASP A 1 88 ? 5.579 -0.334 21.253 1.00 84.06 88 ASP A C 1
ATOM 712 O O . ASP A 1 88 ? 5.308 -0.056 22.423 1.00 84.06 88 ASP A O 1
ATOM 716 N N . MET A 1 89 ? 4.755 -0.052 20.246 1.00 87.12 89 MET A N 1
ATOM 717 C CA . MET A 1 89 ? 3.458 0.588 20.436 1.00 87.12 89 MET A CA 1
ATOM 718 C C . MET A 1 89 ? 2.325 -0.301 19.941 1.00 87.12 89 MET A C 1
ATOM 720 O O . MET A 1 89 ? 2.451 -1.017 18.946 1.00 87.12 89 MET A O 1
ATOM 724 N N . GLU A 1 90 ? 1.189 -0.229 20.636 1.00 89.75 90 GLU A N 1
ATOM 725 C CA . GLU A 1 90 ? -0.049 -0.856 20.183 1.00 89.75 90 GLU A CA 1
ATOM 726 C C . GLU A 1 90 ? -0.676 -0.014 19.066 1.00 89.75 90 GLU A C 1
ATOM 728 O O . GLU A 1 90 ? -0.888 1.197 19.205 1.00 89.75 90 GLU A O 1
ATOM 733 N N . TYR A 1 91 ? -1.000 -0.683 17.966 1.00 90.25 91 TYR A N 1
ATOM 734 C CA . TYR A 1 91 ? -1.674 -0.109 16.816 1.00 90.25 91 TYR A CA 1
ATOM 735 C C . TYR A 1 91 ? -2.948 -0.875 16.483 1.00 90.25 91 TYR A C 1
ATOM 737 O O . TYR A 1 91 ? -3.054 -2.082 16.702 1.00 90.25 91 TYR A O 1
ATOM 745 N N . GLN A 1 92 ? -3.907 -0.162 15.901 1.00 90.62 92 GLN A N 1
ATOM 746 C CA . GLN A 1 92 ? -5.160 -0.711 15.396 1.00 90.62 92 GLN A CA 1
ATOM 747 C C . GLN A 1 92 ? -5.309 -0.420 13.910 1.00 90.62 92 GLN A C 1
ATOM 749 O O . GLN A 1 92 ? -4.965 0.665 13.438 1.00 90.62 92 GLN A O 1
ATOM 754 N N . LEU A 1 93 ? -5.857 -1.377 13.165 1.00 91.31 93 LEU A N 1
ATOM 755 C CA . LEU A 1 93 ? -6.091 -1.204 11.738 1.00 91.31 93 LEU A CA 1
ATOM 756 C C . LEU A 1 93 ? -7.266 -0.247 11.485 1.00 91.31 93 LEU A C 1
ATOM 758 O O . LEU A 1 93 ? -8.359 -0.430 12.018 1.00 91.31 93 LEU A O 1
ATOM 762 N N . HIS A 1 94 ? -7.056 0.752 10.631 1.00 91.56 94 HIS A N 1
ATOM 763 C CA . HIS A 1 94 ? -8.017 1.831 10.398 1.00 91.56 94 HIS A CA 1
ATOM 764 C C . HIS A 1 94 ? -8.329 2.101 8.923 1.00 91.56 94 HIS A C 1
ATOM 766 O O . HIS A 1 94 ? -9.012 3.064 8.590 1.00 91.56 94 HIS A O 1
ATOM 772 N N . SER A 1 95 ? -7.899 1.228 8.019 1.00 93.56 95 SER A N 1
ATOM 773 C CA . SER A 1 95 ? -8.333 1.239 6.621 1.00 93.56 95 SER A CA 1
ATOM 774 C C . SER A 1 95 ? -8.555 -0.176 6.104 1.00 93.56 95 SER A C 1
ATOM 776 O O . SER A 1 95 ? -8.251 -1.170 6.764 1.00 93.56 95 SER A O 1
ATOM 778 N N . ARG A 1 96 ? -9.046 -0.278 4.867 1.00 94.44 96 ARG A N 1
ATOM 779 C CA . ARG A 1 96 ? -8.855 -1.497 4.075 1.00 94.44 96 ARG A CA 1
ATOM 780 C C . ARG A 1 96 ? -7.385 -1.680 3.707 1.00 94.44 96 ARG A C 1
ATOM 782 O O . ARG A 1 96 ? -6.572 -0.772 3.874 1.00 94.44 96 ARG A O 1
ATOM 789 N N . ILE A 1 97 ? -7.078 -2.860 3.186 1.00 95.56 97 ILE A N 1
ATOM 790 C CA . ILE A 1 97 ? -5.733 -3.240 2.766 1.00 95.56 97 ILE A CA 1
ATOM 791 C C . ILE A 1 97 ? -5.627 -3.125 1.252 1.00 95.56 97 ILE A C 1
ATOM 793 O O . ILE A 1 97 ? -6.516 -3.578 0.523 1.00 95.56 97 ILE A O 1
ATOM 797 N N . VAL A 1 98 ? -4.519 -2.548 0.793 1.00 97.81 98 VAL A N 1
ATOM 798 C CA . VAL A 1 98 ? -4.182 -2.467 -0.628 1.00 97.81 98 VAL A CA 1
ATOM 799 C C . VAL A 1 98 ? -2.771 -2.987 -0.839 1.00 97.81 98 VAL A C 1
ATOM 801 O O . VAL A 1 98 ? -1.834 -2.483 -0.231 1.00 97.81 98 VAL A O 1
ATOM 804 N N . ALA A 1 99 ? -2.614 -3.989 -1.698 1.00 97.56 99 ALA A N 1
ATOM 805 C CA . ALA A 1 99 ? -1.311 -4.548 -2.038 1.00 97.56 99 ALA A CA 1
ATOM 806 C C . ALA A 1 99 ? -0.843 -4.052 -3.400 1.00 97.56 99 ALA A C 1
ATOM 808 O O . ALA A 1 99 ? -1.627 -3.991 -4.345 1.00 97.56 99 ALA A O 1
ATOM 809 N N . VAL A 1 100 ? 0.442 -3.730 -3.498 1.00 97.75 100 VAL A N 1
ATOM 810 C CA . VAL A 1 100 ? 1.106 -3.295 -4.723 1.00 97.75 100 VAL A CA 1
ATOM 811 C C . VAL A 1 100 ? 2.354 -4.142 -4.916 1.00 97.75 100 VAL A C 1
ATOM 813 O O . VAL A 1 100 ? 3.193 -4.246 -4.024 1.00 97.75 100 VAL A O 1
ATOM 816 N N . ALA A 1 101 ? 2.491 -4.735 -6.096 1.00 95.88 101 ALA A N 1
ATOM 817 C CA . ALA A 1 101 ? 3.673 -5.493 -6.483 1.00 95.88 101 ALA A CA 1
ATOM 818 C C . ALA A 1 101 ? 4.150 -5.056 -7.867 1.00 95.88 101 ALA A C 1
ATOM 820 O O . ALA A 1 101 ? 3.335 -4.703 -8.720 1.00 95.88 101 ALA A O 1
ATOM 821 N N . MET A 1 102 ? 5.465 -5.106 -8.092 1.00 92.69 102 MET A N 1
ATOM 822 C CA . MET A 1 102 ? 6.071 -4.773 -9.381 1.00 92.69 102 MET A CA 1
ATOM 823 C C . MET A 1 102 ? 7.077 -5.825 -9.820 1.00 92.69 102 MET A C 1
ATOM 825 O O . MET A 1 102 ? 7.802 -6.402 -9.003 1.00 92.69 102 MET A O 1
ATOM 829 N N . LEU A 1 103 ? 7.137 -6.024 -11.130 1.00 91.56 103 LEU A N 1
ATOM 830 C CA . LEU A 1 103 ? 8.033 -6.946 -11.804 1.00 91.56 103 LEU A CA 1
ATOM 831 C C . LEU A 1 103 ? 8.730 -6.232 -12.962 1.00 91.56 103 LEU A C 1
ATOM 833 O O . LEU A 1 103 ? 8.082 -5.535 -13.735 1.00 91.56 103 LEU A O 1
ATOM 837 N N . SER A 1 104 ? 10.034 -6.448 -13.110 1.00 88.81 104 SER A N 1
ATOM 838 C CA . SER A 1 104 ? 10.771 -6.156 -14.343 1.00 88.81 104 SER A CA 1
ATOM 839 C C . SER A 1 104 ? 11.253 -7.489 -14.913 1.00 88.81 104 SER A C 1
ATOM 841 O O . SER A 1 104 ? 12.039 -8.202 -14.283 1.00 88.81 104 SER A O 1
ATOM 843 N N . GLY A 1 105 ? 10.697 -7.899 -16.059 1.00 85.75 105 GLY A N 1
ATOM 844 C CA . GLY A 1 105 ? 10.764 -9.297 -16.507 1.00 85.75 105 GLY A CA 1
ATOM 845 C C . GLY A 1 105 ? 10.220 -10.257 -15.441 1.00 85.75 105 GLY A C 1
ATOM 846 O O . GLY A 1 105 ? 9.069 -10.146 -15.032 1.00 85.75 105 GLY A O 1
ATOM 847 N N . HIS A 1 106 ? 11.066 -11.169 -14.953 1.00 85.06 106 HIS A N 1
ATOM 848 C CA . HIS A 1 106 ? 10.716 -12.150 -13.912 1.00 85.06 106 HIS A CA 1
ATOM 849 C C . HIS A 1 106 ? 11.156 -11.741 -12.494 1.00 85.06 106 HIS A C 1
ATOM 851 O O . HIS A 1 106 ? 10.927 -12.478 -11.534 1.00 85.06 106 HIS A O 1
ATOM 857 N N . ARG A 1 107 ? 11.806 -10.581 -12.334 1.00 88.19 107 ARG A N 1
ATOM 858 C CA . ARG A 1 107 ? 12.370 -10.135 -11.055 1.00 88.19 107 ARG A CA 1
ATOM 859 C C . ARG A 1 107 ? 11.422 -9.170 -10.347 1.00 88.19 107 ARG A C 1
ATOM 861 O O . ARG A 1 107 ? 10.971 -8.194 -10.941 1.00 88.19 107 ARG A O 1
ATOM 868 N N . ARG A 1 108 ? 11.183 -9.400 -9.050 1.00 89.31 108 ARG A N 1
ATOM 869 C CA . ARG A 1 108 ? 10.502 -8.435 -8.170 1.00 89.31 108 ARG A CA 1
ATOM 870 C C . ARG A 1 108 ? 11.377 -7.209 -7.946 1.00 89.31 108 ARG A C 1
ATOM 872 O O . ARG A 1 108 ? 12.552 -7.336 -7.602 1.00 89.31 108 ARG A O 1
ATOM 879 N N . VAL A 1 109 ? 10.791 -6.034 -8.136 1.00 89.38 109 VAL A N 1
ATOM 880 C CA . VAL A 1 109 ? 11.476 -4.739 -8.039 1.00 89.38 109 VAL A CA 1
ATOM 881 C C . VAL A 1 109 ? 10.686 -3.775 -7.158 1.00 89.38 109 VAL A C 1
ATOM 883 O O . VAL A 1 109 ? 9.493 -3.954 -6.930 1.00 89.38 109 VAL A O 1
ATOM 886 N N . GLY A 1 110 ? 11.372 -2.762 -6.627 1.00 87.75 110 GLY A N 1
ATOM 887 C CA . GLY A 1 110 ? 10.767 -1.716 -5.798 1.00 87.75 110 GLY A CA 1
ATOM 888 C C . GLY A 1 110 ? 10.353 -2.139 -4.388 1.00 87.75 110 GLY A C 1
ATOM 889 O O . GLY A 1 110 ? 9.790 -1.317 -3.684 1.00 87.75 110 GLY A O 1
ATOM 890 N N . SER A 1 111 ? 10.614 -3.377 -3.948 1.00 86.31 111 SER A N 1
ATOM 891 C CA . SER A 1 111 ? 10.285 -3.842 -2.582 1.00 86.31 111 SER A CA 1
ATOM 892 C C . SER A 1 111 ? 11.233 -3.319 -1.498 1.00 86.31 111 SER A C 1
ATOM 894 O O . SER A 1 111 ? 10.963 -3.492 -0.318 1.00 86.31 111 SER A O 1
ATOM 896 N N . ARG A 1 112 ? 12.362 -2.718 -1.885 1.00 86.38 112 ARG A N 1
ATOM 897 C CA . ARG A 1 112 ? 13.300 -2.055 -0.971 1.00 86.38 112 ARG A CA 1
ATOM 898 C C . ARG A 1 112 ? 13.135 -0.548 -1.091 1.00 86.38 112 ARG A C 1
ATOM 900 O O . ARG A 1 112 ? 12.771 -0.068 -2.167 1.00 86.38 112 ARG A O 1
ATOM 907 N N . ALA A 1 113 ? 13.447 0.166 -0.010 1.00 81.81 113 ALA A N 1
ATOM 908 C CA . ALA A 1 113 ? 13.486 1.622 0.009 1.00 81.81 113 ALA A CA 1
ATOM 909 C C . ALA A 1 113 ? 14.259 2.154 -1.207 1.00 81.81 113 ALA A C 1
ATOM 911 O O . ALA A 1 113 ? 15.385 1.740 -1.485 1.00 81.81 113 ALA A O 1
ATOM 912 N N . SER A 1 114 ? 13.613 3.029 -1.969 1.00 83.00 114 SER A N 1
ATOM 913 C CA . SER A 1 114 ? 14.126 3.552 -3.231 1.00 83.00 114 SER A CA 1
ATOM 914 C C . SER A 1 114 ? 13.560 4.948 -3.484 1.00 83.00 114 SER A C 1
ATOM 916 O O . SER A 1 114 ? 12.824 5.484 -2.661 1.00 83.00 114 SER A O 1
ATOM 918 N N . ARG A 1 115 ? 13.858 5.554 -4.636 1.00 85.00 115 ARG A N 1
ATOM 919 C CA . ARG A 1 115 ? 13.198 6.801 -5.059 1.00 85.00 115 ARG A CA 1
ATOM 920 C C . ARG A 1 115 ? 11.848 6.593 -5.748 1.00 85.00 115 ARG A C 1
ATOM 922 O O . ARG A 1 115 ? 11.331 7.534 -6.346 1.00 85.00 115 ARG A O 1
ATOM 929 N N . LEU A 1 116 ? 11.283 5.386 -5.700 1.00 88.25 116 LEU A N 1
ATOM 930 C CA . LEU A 1 116 ? 9.901 5.150 -6.111 1.00 88.25 116 LEU A CA 1
ATOM 931 C C . LEU A 1 116 ? 8.969 5.924 -5.185 1.00 88.25 116 LEU A C 1
ATOM 933 O O . LEU A 1 116 ? 9.178 5.924 -3.980 1.00 88.25 116 LEU A O 1
ATOM 937 N N . LYS A 1 117 ? 7.919 6.544 -5.721 1.00 93.50 117 LYS A N 1
ATOM 938 C CA . LYS A 1 117 ? 6.914 7.210 -4.894 1.00 93.50 117 LYS A CA 1
ATOM 939 C C . LYS A 1 117 ? 5.563 6.537 -5.080 1.00 93.50 117 LYS A C 1
ATOM 941 O O . LYS A 1 117 ? 4.912 6.703 -6.107 1.00 93.50 117 LYS A O 1
ATOM 946 N N . VAL A 1 118 ? 5.134 5.791 -4.068 1.00 96.12 118 VAL A N 1
ATOM 947 C CA . VAL A 1 118 ? 3.805 5.179 -4.010 1.00 96.12 118 VAL A CA 1
ATOM 948 C C . VAL A 1 118 ? 2.917 6.034 -3.117 1.00 96.12 118 VAL A C 1
ATOM 950 O O . VAL A 1 118 ? 3.252 6.271 -1.963 1.00 96.12 118 VAL A O 1
ATOM 953 N N . LYS A 1 119 ? 1.786 6.511 -3.633 1.00 97.25 119 LYS A N 1
ATOM 954 C CA . LYS A 1 119 ? 0.770 7.234 -2.861 1.00 97.25 119 LYS A CA 1
ATOM 955 C C . LYS A 1 119 ? -0.502 6.401 -2.798 1.00 97.25 119 LYS A C 1
ATOM 957 O O . LYS A 1 119 ? -1.243 6.333 -3.777 1.00 97.25 119 LYS A O 1
ATOM 962 N N . ALA A 1 120 ? -0.777 5.793 -1.652 1.00 97.94 120 ALA A N 1
ATOM 963 C CA . ALA A 1 120 ? -2.028 5.088 -1.405 1.00 97.94 120 ALA A CA 1
ATOM 964 C C . ALA A 1 120 ? -3.011 6.007 -0.668 1.00 97.94 120 ALA A C 1
ATOM 966 O O . ALA A 1 120 ? -2.765 6.422 0.460 1.00 97.94 120 ALA A O 1
ATOM 967 N N . ARG A 1 121 ? -4.135 6.333 -1.305 1.00 97.38 121 ARG A N 1
ATOM 968 C CA . ARG A 1 121 ? -5.282 6.987 -0.671 1.00 97.38 121 ARG A CA 1
ATOM 969 C C . ARG A 1 121 ? -6.166 5.910 -0.066 1.00 97.38 121 ARG A C 1
ATOM 971 O O . ARG A 1 121 ? -6.787 5.146 -0.803 1.00 97.38 121 ARG A O 1
ATOM 978 N N . LEU A 1 122 ? -6.244 5.893 1.256 1.00 96.50 122 LEU A N 1
ATOM 979 C CA . LEU A 1 122 ? -6.945 4.865 2.012 1.00 96.50 122 LEU A CA 1
ATOM 980 C C . LEU A 1 122 ? -8.028 5.512 2.874 1.00 96.50 122 LEU A C 1
ATOM 982 O O . LEU A 1 122 ? -7.739 6.365 3.718 1.00 96.50 122 LEU A O 1
ATOM 986 N N . ALA A 1 123 ? -9.280 5.131 2.630 1.00 94.31 123 ALA A N 1
ATOM 987 C CA . ALA A 1 123 ? -10.416 5.604 3.404 1.00 94.31 123 ALA A CA 1
ATOM 988 C C . ALA A 1 123 ? -10.364 5.048 4.830 1.00 94.31 123 ALA A C 1
ATOM 990 O O . ALA A 1 123 ? -10.053 3.872 5.049 1.00 94.31 123 ALA A O 1
ATOM 991 N N . HIS A 1 124 ? -10.705 5.900 5.794 1.00 91.38 124 HIS A N 1
ATOM 992 C CA . HIS A 1 124 ? -10.813 5.499 7.189 1.00 91.38 124 HIS A CA 1
ATOM 993 C C . HIS A 1 124 ? -12.001 4.559 7.374 1.00 91.38 124 HIS A C 1
ATOM 995 O O . HIS A 1 124 ? -13.099 4.799 6.863 1.00 91.38 124 HIS A O 1
ATOM 1001 N N . LEU A 1 125 ? -11.793 3.471 8.109 1.00 88.12 125 LEU A N 1
ATOM 1002 C CA . LEU A 1 125 ? -12.892 2.623 8.543 1.00 88.12 125 LEU A CA 1
ATOM 1003 C C . LEU A 1 125 ? -13.662 3.354 9.645 1.00 88.12 125 LEU A C 1
ATOM 1005 O O . LEU A 1 125 ? -13.069 3.841 10.603 1.00 88.12 125 LEU A O 1
ATOM 1009 N N . ASN A 1 126 ? -14.993 3.368 9.548 1.00 71.50 126 ASN A N 1
ATOM 1010 C CA . ASN A 1 126 ? -15.897 3.893 10.579 1.00 71.50 126 ASN A CA 1
ATOM 1011 C C . ASN A 1 126 ? -15.944 2.977 11.819 1.00 71.50 126 ASN A C 1
ATOM 1013 O O . ASN A 1 126 ? -17.018 2.596 12.283 1.00 71.50 126 ASN A O 1
ATOM 1017 N N . HIS A 1 127 ? -14.793 2.567 12.342 1.00 62.78 127 HIS A N 1
ATOM 1018 C CA . HIS A 1 127 ? -14.731 2.003 13.679 1.00 62.78 127 HIS A CA 1
ATOM 1019 C C . HIS A 1 127 ? -14.852 3.135 14.698 1.00 62.78 127 HIS A C 1
ATOM 1021 O O . HIS A 1 127 ? -14.540 4.289 14.403 1.00 62.78 127 HIS A O 1
ATOM 1027 N N . THR A 1 128 ? -15.368 2.804 15.879 1.00 49.84 128 THR A N 1
ATOM 1028 C CA . THR A 1 128 ? -15.559 3.693 17.029 1.00 49.84 128 THR A CA 1
ATOM 1029 C C . THR A 1 128 ? -14.214 4.178 17.560 1.00 49.84 128 THR A C 1
ATOM 1031 O O . THR A 1 128 ? -13.756 3.769 18.623 1.00 49.84 128 THR A O 1
ATOM 1034 N N . VAL A 1 129 ? -13.562 5.052 16.802 1.00 56.38 129 VAL A N 1
ATOM 1035 C CA . VAL A 1 129 ? -12.514 5.922 17.303 1.00 56.38 129 VAL A CA 1
ATOM 1036 C C . VAL A 1 129 ? -13.214 6.806 18.321 1.00 56.38 129 VAL A C 1
ATOM 1038 O O . VAL A 1 129 ? -14.095 7.595 17.959 1.00 56.38 129 VAL A O 1
ATOM 1041 N N . ASN A 1 130 ? -12.917 6.610 19.605 1.00 55.62 130 ASN A N 1
ATOM 1042 C CA . ASN A 1 130 ? -13.439 7.504 20.623 1.00 55.62 130 ASN A CA 1
ATOM 1043 C C . ASN A 1 130 ? -12.939 8.911 20.277 1.00 55.62 130 ASN A C 1
ATOM 1045 O O . ASN A 1 130 ? -11.747 9.184 20.394 1.00 55.62 130 ASN A O 1
ATOM 1049 N N . ARG A 1 131 ? -13.846 9.781 19.816 1.00 56.38 131 ARG A N 1
ATOM 1050 C CA . ARG A 1 131 ? -13.529 11.150 19.378 1.00 56.38 131 ARG A CA 1
ATOM 1051 C C . ARG A 1 131 ? -12.988 12.022 20.515 1.00 56.38 131 ARG A C 1
ATOM 1053 O O . ARG A 1 131 ? -12.496 13.109 20.250 1.00 56.38 131 ARG A O 1
ATOM 1060 N N . GLN A 1 132 ? -13.108 11.557 21.759 1.00 53.19 132 GLN A N 1
ATOM 1061 C CA . GLN A 1 132 ? -12.552 12.205 22.945 1.00 53.19 132 GLN A CA 1
ATOM 1062 C C . GLN A 1 132 ? -11.048 11.940 23.123 1.00 53.19 132 GLN A C 1
ATOM 1064 O O . GLN A 1 132 ? -10.423 12.586 23.956 1.00 53.19 132 GLN A O 1
ATOM 1069 N N . ILE A 1 133 ? -10.469 10.998 22.370 1.00 63.91 133 ILE A N 1
ATOM 1070 C CA . ILE A 1 133 ? -9.047 10.642 22.429 1.00 63.91 133 ILE A CA 1
ATOM 1071 C C . ILE A 1 133 ? -8.373 11.150 21.152 1.00 63.91 133 ILE A C 1
ATOM 1073 O O . ILE A 1 133 ? -8.896 10.952 20.055 1.00 63.91 133 ILE A O 1
ATOM 1077 N N . MET A 1 134 ? -7.219 11.807 21.285 1.00 67.06 134 MET A N 1
ATOM 1078 C CA . MET A 1 134 ? -6.358 12.124 20.144 1.00 67.06 134 MET A CA 1
ATOM 1079 C C . MET A 1 134 ? -5.652 10.850 19.685 1.00 67.06 134 MET A C 1
ATOM 1081 O O . MET A 1 134 ? -4.979 10.193 20.475 1.00 67.06 134 MET A O 1
ATOM 1085 N N . TRP A 1 135 ? -5.813 10.501 18.412 1.00 75.56 135 TRP A N 1
ATOM 1086 C CA . TRP A 1 135 ? -5.168 9.337 17.814 1.00 75.56 135 TRP A CA 1
ATOM 1087 C C . TRP A 1 135 ? -4.103 9.784 16.831 1.00 75.56 135 TRP A C 1
ATOM 1089 O O . TRP A 1 135 ? -4.361 10.649 15.993 1.00 75.56 135 TRP A O 1
ATOM 1099 N N . ASN A 1 136 ? -2.946 9.135 16.886 1.00 86.06 136 ASN A N 1
ATOM 1100 C CA . ASN A 1 136 ? -1.905 9.318 15.894 1.00 86.06 136 ASN A CA 1
ATOM 1101 C C . ASN A 1 136 ? -2.090 8.330 14.752 1.00 86.06 136 ASN A C 1
ATOM 1103 O O . ASN A 1 136 ? -2.258 7.126 14.957 1.00 86.06 136 ASN A O 1
ATOM 1107 N N . ILE A 1 137 ? -2.081 8.875 13.539 1.00 88.94 137 ILE A N 1
ATOM 1108 C CA . ILE A 1 137 ? -2.229 8.115 12.307 1.00 88.94 137 ILE A CA 1
ATOM 1109 C C . ILE A 1 137 ? -0.845 7.747 11.792 1.00 88.94 137 ILE A C 1
ATOM 1111 O O . ILE A 1 137 ? 0.024 8.600 11.641 1.00 88.94 137 ILE A O 1
ATOM 1115 N N . SER A 1 138 ? -0.663 6.480 11.450 1.00 92.38 138 SER A N 1
ATOM 1116 C CA . SER A 1 138 ? 0.527 5.986 10.763 1.00 92.38 138 SER A CA 1
ATOM 1117 C C . SER A 1 138 ? 0.136 5.218 9.504 1.00 92.38 138 SER A C 1
ATOM 1119 O O . SER A 1 138 ? -0.989 4.733 9.368 1.00 92.38 138 SER A O 1
ATOM 1121 N N . CYS A 1 139 ? 1.067 5.131 8.562 1.00 94.44 139 CYS A N 1
ATOM 1122 C CA . CYS A 1 139 ? 0.928 4.318 7.362 1.00 94.44 139 CYS A CA 1
ATOM 1123 C C . CYS A 1 139 ? 1.908 3.161 7.461 1.00 94.44 139 CYS A C 1
ATOM 1125 O O . CYS A 1 139 ? 3.113 3.393 7.498 1.00 94.44 139 CYS A O 1
ATOM 1127 N N . GLY A 1 140 ? 1.376 1.944 7.516 1.00 93.44 140 GLY A N 1
ATOM 1128 C CA . GLY A 1 140 ? 2.174 0.738 7.674 1.00 93.44 140 GLY A CA 1
ATOM 1129 C C . GLY A 1 140 ? 2.203 -0.106 6.412 1.00 93.44 140 GLY A C 1
ATOM 1130 O O . GLY A 1 140 ? 1.219 -0.177 5.669 1.00 93.44 140 GLY A O 1
ATOM 1131 N N . VAL A 1 141 ? 3.325 -0.787 6.215 1.00 95.19 141 VAL A N 1
ATOM 1132 C CA . VAL A 1 141 ? 3.506 -1.850 5.231 1.00 95.19 141 VAL A CA 1
ATOM 1133 C C . VAL A 1 141 ? 3.478 -3.185 5.963 1.00 95.19 141 VAL A C 1
ATOM 1135 O O . VAL A 1 141 ? 4.290 -3.424 6.855 1.00 95.19 141 VAL A O 1
ATOM 1138 N N . ALA A 1 142 ? 2.515 -4.032 5.611 1.00 94.00 142 ALA A N 1
ATOM 1139 C CA . ALA A 1 142 ? 2.346 -5.347 6.204 1.00 94.00 142 ALA A CA 1
ATOM 1140 C C . ALA A 1 142 ? 3.418 -6.320 5.697 1.00 94.00 142 ALA A C 1
ATOM 1142 O O . ALA A 1 142 ? 3.584 -6.489 4.484 1.00 94.00 142 ALA A O 1
ATOM 1143 N N . ASP A 1 143 ? 4.070 -7.001 6.633 1.00 90.81 143 ASP A N 1
ATOM 1144 C CA . ASP A 1 143 ? 4.884 -8.183 6.402 1.00 90.81 143 ASP A CA 1
ATOM 1145 C C . ASP A 1 143 ? 4.136 -9.429 6.897 1.00 90.81 143 ASP A C 1
ATOM 1147 O O . ASP A 1 143 ? 3.603 -9.462 8.007 1.00 90.81 143 ASP A O 1
ATOM 1151 N N . PHE A 1 144 ? 4.097 -10.445 6.038 1.00 87.88 144 PHE A N 1
ATOM 1152 C CA . PHE A 1 144 ? 3.466 -11.746 6.275 1.00 87.88 144 PHE A CA 1
ATOM 1153 C C . PHE A 1 144 ? 4.496 -12.892 6.297 1.00 87.88 144 PHE A C 1
ATOM 1155 O O . PHE A 1 144 ? 4.118 -14.063 6.331 1.00 87.88 144 PHE A O 1
ATOM 1162 N N . SER A 1 145 ? 5.795 -12.584 6.212 1.00 84.94 145 SER A N 1
ATOM 1163 C CA . SER A 1 145 ? 6.871 -13.558 5.996 1.00 84.94 145 SER A CA 1
ATOM 1164 C C . SER A 1 145 ? 7.043 -14.563 7.140 1.00 84.94 145 SER A C 1
ATOM 1166 O O . SER A 1 145 ? 7.416 -15.709 6.893 1.00 84.94 145 SER A O 1
ATOM 1168 N N . GLN A 1 146 ? 6.729 -14.166 8.376 1.00 81.56 146 GLN A N 1
ATOM 1169 C CA . GLN A 1 146 ? 6.950 -14.966 9.587 1.00 81.56 146 GLN A CA 1
ATOM 1170 C C . GLN A 1 146 ? 5.690 -15.704 10.077 1.00 81.56 146 GLN A C 1
ATOM 1172 O O . GLN A 1 146 ? 5.651 -16.205 11.199 1.00 81.56 146 GLN A O 1
ATOM 1177 N N . GLY A 1 147 ? 4.635 -15.783 9.256 1.00 79.56 147 GLY A N 1
ATOM 1178 C CA . GLY A 1 147 ? 3.378 -16.458 9.615 1.00 79.56 147 GLY A CA 1
ATOM 1179 C C . GLY A 1 147 ? 2.485 -15.679 10.592 1.00 79.56 147 GLY A C 1
ATOM 1180 O O . GLY A 1 147 ? 1.344 -16.071 10.826 1.00 79.56 147 GLY A O 1
ATOM 1181 N N . ASN A 1 148 ? 2.967 -14.554 11.118 1.00 84.06 148 ASN A N 1
ATOM 1182 C CA . ASN A 1 148 ? 2.186 -13.497 11.750 1.00 84.06 148 ASN A CA 1
ATOM 1183 C C . ASN A 1 148 ? 2.109 -12.277 10.817 1.00 84.06 148 ASN A C 1
ATOM 1185 O O . ASN A 1 148 ? 2.792 -12.210 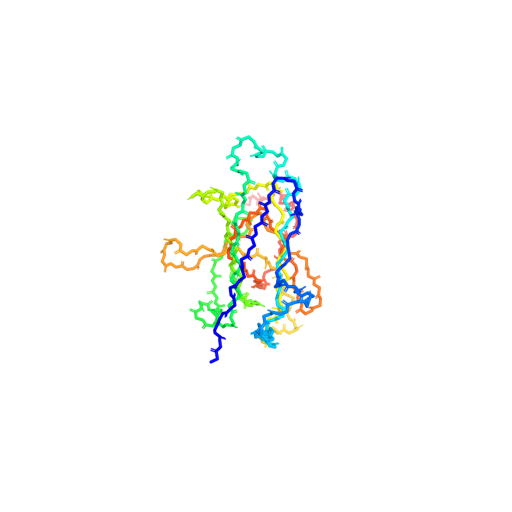9.795 1.00 84.06 148 ASN A O 1
ATOM 1189 N N . VAL A 1 149 ? 1.251 -11.316 11.165 1.00 88.25 149 VAL A N 1
ATOM 1190 C CA . VAL A 1 149 ? 1.195 -10.028 10.466 1.00 88.25 149 VAL A CA 1
ATOM 1191 C C . VAL A 1 149 ? 1.876 -8.980 11.319 1.00 88.25 149 VAL A C 1
ATOM 1193 O O . VAL A 1 149 ? 1.436 -8.713 12.437 1.00 88.25 149 VAL A O 1
ATOM 1196 N N . GLN A 1 150 ? 2.930 -8.387 10.777 1.00 90.44 150 GLN A N 1
ATOM 1197 C CA . GLN A 1 150 ? 3.613 -7.239 11.360 1.00 90.44 150 GLN A CA 1
ATOM 1198 C C . GLN A 1 150 ? 3.476 -6.047 10.424 1.00 90.44 150 GLN A C 1
ATOM 1200 O O . GLN A 1 150 ? 3.363 -6.216 9.214 1.00 90.44 150 GLN A O 1
ATOM 1205 N N . PHE A 1 151 ? 3.479 -4.837 10.974 1.00 91.88 151 PHE A N 1
ATOM 1206 C CA . PHE A 1 151 ? 3.484 -3.615 10.178 1.00 91.88 151 PHE A CA 1
ATOM 1207 C C . PHE A 1 151 ? 4.764 -2.837 10.448 1.00 91.88 151 PHE A C 1
ATOM 1209 O O . PHE A 1 151 ? 5.073 -2.544 11.599 1.00 91.88 151 PHE A O 1
ATOM 1216 N N . SER A 1 152 ? 5.472 -2.466 9.384 1.00 91.50 152 SER A N 1
ATOM 1217 C CA . SER A 1 152 ? 6.566 -1.498 9.448 1.00 91.50 152 SER A CA 1
ATOM 1218 C C . SER A 1 152 ? 6.081 -0.133 8.969 1.00 91.50 152 SER A C 1
ATOM 1220 O O . SER A 1 152 ? 5.396 -0.046 7.951 1.00 91.50 152 SER A O 1
ATOM 1222 N N . MET A 1 153 ? 6.445 0.934 9.682 1.00 91.44 153 MET A N 1
ATOM 1223 C CA . MET A 1 153 ? 6.199 2.320 9.245 1.00 91.44 153 MET A CA 1
ATOM 1224 C C . MET A 1 153 ? 7.373 2.889 8.436 1.00 91.44 153 MET A C 1
ATOM 1226 O O . MET A 1 153 ? 7.324 4.033 7.983 1.00 91.44 153 MET A O 1
ATOM 1230 N N . GLU A 1 154 ? 8.455 2.121 8.288 1.00 90.94 154 GLU A N 1
ATOM 1231 C CA . GLU A 1 154 ? 9.680 2.571 7.636 1.00 90.94 154 GLU A CA 1
ATOM 1232 C C . GLU A 1 154 ? 9.406 2.994 6.191 1.00 90.94 154 GLU A C 1
ATOM 1234 O O . GLU A 1 154 ? 8.709 2.313 5.445 1.00 90.94 154 GLU A O 1
ATOM 1239 N N . GLY A 1 155 ? 9.949 4.142 5.781 1.00 91.50 155 GLY A N 1
ATOM 1240 C CA . GLY A 1 155 ? 9.824 4.618 4.404 1.00 91.50 155 GLY A CA 1
ATOM 1241 C C . GLY A 1 155 ? 8.414 5.058 3.997 1.00 91.50 155 GLY A C 1
ATOM 1242 O O . GLY A 1 155 ? 8.209 5.326 2.812 1.00 91.50 155 GLY A O 1
ATOM 1243 N N . CYS A 1 156 ? 7.467 5.159 4.939 1.00 94.38 156 CYS A N 1
ATOM 1244 C CA . CYS A 1 156 ? 6.100 5.623 4.718 1.00 94.38 156 CYS A CA 1
ATOM 1245 C C . CYS A 1 156 ? 5.767 6.850 5.573 1.00 94.38 156 CYS A C 1
ATOM 1247 O O . CYS A 1 156 ? 6.013 6.886 6.773 1.00 94.38 156 CYS A O 1
ATOM 1249 N N . GLN A 1 157 ? 5.147 7.854 4.955 1.00 94.06 157 GLN A N 1
ATOM 1250 C CA . GLN A 1 157 ? 4.696 9.073 5.622 1.00 94.06 157 GLN A CA 1
ATOM 1251 C C . GLN A 1 157 ? 3.179 9.243 5.456 1.00 94.06 157 GLN A C 1
ATOM 1253 O O . GLN A 1 157 ? 2.685 9.213 4.320 1.00 94.06 157 GLN A O 1
ATOM 1258 N N . PRO A 1 158 ? 2.425 9.412 6.558 1.00 93.69 158 PRO A N 1
ATOM 1259 C CA . PRO A 1 158 ? 1.000 9.697 6.504 1.00 93.69 158 PRO A CA 1
ATOM 1260 C C . PRO A 1 158 ? 0.743 11.190 6.256 1.00 93.69 158 PRO A C 1
ATOM 1262 O O . PRO A 1 158 ? 1.352 12.056 6.876 1.00 93.69 158 PRO A O 1
ATOM 1265 N N . ILE A 1 159 ? -0.225 11.495 5.395 1.00 91.69 159 ILE A N 1
ATOM 1266 C CA . ILE A 1 159 ? -0.833 12.825 5.275 1.00 91.69 159 ILE A CA 1
ATOM 1267 C C . ILE A 1 159 ? -2.329 12.651 5.528 1.00 91.69 159 ILE A C 1
ATOM 1269 O O . ILE A 1 159 ? -3.045 12.056 4.717 1.00 91.69 159 ILE A O 1
ATOM 1273 N N . GLN A 1 160 ? -2.802 13.129 6.677 1.00 83.50 160 GLN A N 1
ATOM 1274 C CA . GLN A 1 160 ? -4.207 13.016 7.057 1.00 83.50 160 GLN A CA 1
ATOM 1275 C C . GLN A 1 160 ? -5.065 14.014 6.276 1.00 83.50 160 GLN A C 1
ATOM 1277 O O . GLN A 1 160 ? -4.689 15.169 6.075 1.00 83.50 160 GLN A O 1
ATOM 1282 N N . THR A 1 161 ? -6.252 13.593 5.840 1.00 80.56 161 THR A N 1
ATOM 1283 C CA . THR A 1 161 ? -7.218 14.500 5.217 1.00 80.56 161 THR A CA 1
ATOM 1284 C C . THR A 1 161 ? -8.650 14.061 5.509 1.00 80.56 161 THR A C 1
ATOM 1286 O O . THR A 1 161 ? -9.228 13.243 4.798 1.00 80.56 161 THR A O 1
ATOM 1289 N N . GLY A 1 162 ? -9.255 14.641 6.547 1.00 83.81 162 GLY A N 1
ATOM 1290 C CA . GLY A 1 162 ? -10.658 14.395 6.885 1.00 83.81 162 GLY A CA 1
ATOM 1291 C C . GLY A 1 162 ? -10.946 12.914 7.148 1.00 83.81 162 GLY A C 1
ATOM 1292 O O . GLY A 1 162 ? -10.574 12.400 8.196 1.00 83.81 162 GLY A O 1
ATOM 1293 N N . ASN A 1 163 ? -11.615 12.251 6.197 1.00 88.12 163 ASN A N 1
ATOM 1294 C CA . ASN A 1 163 ? -12.069 10.855 6.267 1.00 88.12 163 ASN A CA 1
ATOM 1295 C C . ASN A 1 163 ? -11.160 9.843 5.537 1.00 88.12 163 ASN A C 1
ATOM 1297 O O . ASN A 1 163 ? -11.572 8.710 5.273 1.00 88.12 163 ASN A O 1
ATOM 1301 N N . TYR A 1 164 ? -9.960 10.256 5.139 1.00 92.12 164 TYR A N 1
ATOM 1302 C CA . TYR A 1 164 ? -8.962 9.380 4.537 1.00 92.12 164 TYR A CA 1
ATOM 1303 C C . TYR A 1 164 ? -7.548 9.822 4.916 1.00 92.12 164 TYR A C 1
ATOM 1305 O O . TYR A 1 164 ? -7.321 10.940 5.384 1.00 92.12 164 TYR A O 1
ATOM 1313 N N . SER A 1 165 ? -6.583 8.943 4.662 1.00 94.62 165 SER A N 1
ATOM 1314 C CA . SER A 1 165 ? -5.159 9.276 4.712 1.00 94.62 165 SER A CA 1
ATOM 1315 C C . SER A 1 165 ? -4.507 9.007 3.364 1.00 94.62 165 SER A C 1
ATOM 1317 O O . SER A 1 165 ? -4.881 8.073 2.650 1.00 94.62 165 SER A O 1
ATOM 1319 N N . LEU A 1 166 ? -3.524 9.830 3.011 1.00 96.25 166 LEU A N 1
ATOM 1320 C CA . LEU A 1 166 ? -2.579 9.538 1.941 1.00 96.25 166 LEU A CA 1
ATOM 1321 C C . LEU A 1 166 ? -1.323 8.939 2.569 1.00 96.25 166 LEU A C 1
ATOM 1323 O O . LEU A 1 166 ? -0.633 9.606 3.332 1.00 96.25 166 LEU A O 1
ATOM 1327 N N . CYS A 1 167 ? -1.029 7.692 2.234 1.00 97.12 167 CYS A N 1
ATOM 1328 C CA . CYS A 1 167 ? 0.212 7.025 2.591 1.00 97.12 167 CYS A CA 1
ATOM 1329 C C . CYS A 1 167 ? 1.213 7.203 1.460 1.00 97.12 167 CYS A C 1
ATOM 1331 O O . CYS A 1 167 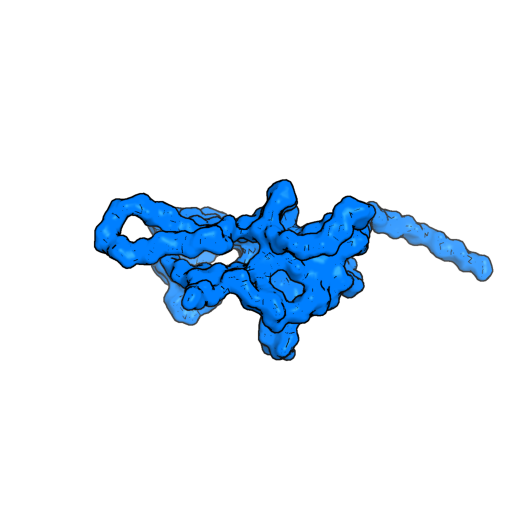? 1.036 6.631 0.385 1.00 97.12 167 CYS A O 1
ATOM 133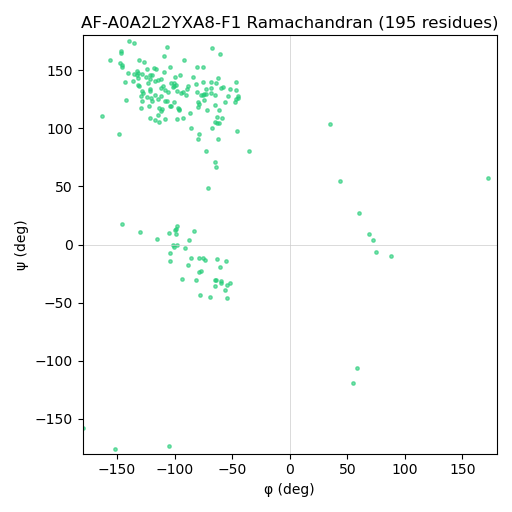3 N N . GLN A 1 168 ? 2.239 8.016 1.693 1.00 96.88 168 GLN A N 1
ATOM 1334 C CA . GLN A 1 168 ? 3.330 8.220 0.752 1.00 96.88 168 GLN A CA 1
ATOM 1335 C C . GLN A 1 168 ? 4.515 7.340 1.149 1.00 96.88 168 GLN A C 1
ATOM 1337 O O . GLN A 1 168 ? 5.188 7.629 2.132 1.00 96.88 168 GLN A O 1
ATOM 1342 N N . CYS A 1 169 ? 4.773 6.290 0.377 1.00 96.38 169 CYS A N 1
ATOM 1343 C CA . CYS A 1 169 ? 5.805 5.298 0.647 1.00 96.38 169 CYS A CA 1
ATOM 1344 C C . CYS A 1 169 ? 6.868 5.261 -0.453 1.00 96.38 169 CYS A C 1
ATOM 1346 O O . CYS A 1 169 ? 6.582 5.553 -1.618 1.00 96.38 169 CYS A O 1
ATOM 1348 N N . ASN A 1 170 ? 8.089 4.875 -0.085 1.00 94.81 170 ASN A N 1
ATOM 1349 C CA . ASN A 1 170 ? 9.249 4.857 -0.981 1.00 94.81 170 ASN A CA 1
ATOM 1350 C C . ASN A 1 170 ? 9.580 3.471 -1.592 1.00 94.81 170 ASN A C 1
ATOM 1352 O O . ASN A 1 170 ? 10.634 3.258 -2.201 1.00 94.81 170 ASN A O 1
ATOM 1356 N N . HIS A 1 171 ? 8.686 2.506 -1.389 1.00 94.81 171 HIS A N 1
ATOM 1357 C CA . HIS A 1 171 ? 8.800 1.118 -1.826 1.00 94.81 171 HIS A CA 1
ATOM 1358 C C . HIS A 1 171 ? 7.403 0.497 -1.946 1.00 94.81 171 HIS A C 1
ATOM 1360 O O . HIS A 1 171 ? 6.442 1.007 -1.362 1.00 94.81 171 HIS A O 1
ATOM 1366 N N . VAL A 1 172 ? 7.286 -0.581 -2.724 1.00 95.44 172 VAL A N 1
ATOM 1367 C CA . VAL A 1 172 ? 6.041 -1.331 -2.938 1.00 95.44 172 VAL A CA 1
ATOM 1368 C C . VAL A 1 172 ? 5.802 -2.344 -1.832 1.00 95.44 172 VAL A C 1
ATOM 1370 O O . VAL A 1 172 ? 6.743 -2.968 -1.345 1.00 95.44 172 VAL A O 1
ATOM 1373 N N . GLY A 1 173 ? 4.540 -2.540 -1.472 1.00 96.50 173 GLY A N 1
ATOM 1374 C CA . GLY A 1 173 ? 4.155 -3.480 -0.432 1.00 96.50 173 GLY A CA 1
ATOM 1375 C C . GLY A 1 173 ? 2.648 -3.528 -0.225 1.00 96.50 173 GLY A C 1
ATOM 1376 O O . GLY A 1 173 ? 1.866 -3.185 -1.114 1.00 96.50 173 GLY A O 1
ATOM 1377 N N . THR A 1 174 ? 2.242 -3.975 0.960 1.00 97.12 174 THR A N 1
ATOM 1378 C CA . THR A 1 174 ? 0.835 -4.085 1.352 1.00 97.12 174 THR A CA 1
ATOM 1379 C C . THR A 1 174 ? 0.499 -3.021 2.383 1.00 97.12 174 THR A C 1
ATOM 1381 O O . THR A 1 174 ? 0.928 -3.116 3.523 1.00 97.12 174 THR A O 1
ATOM 1384 N N . TYR A 1 175 ? -0.257 -2.002 1.990 1.00 97.38 175 TYR A N 1
ATOM 1385 C CA . TYR A 1 175 ? -0.477 -0.801 2.789 1.00 97.38 175 TYR A CA 1
ATOM 1386 C C . TYR A 1 175 ? -1.754 -0.860 3.616 1.00 97.38 175 TYR A C 1
ATOM 1388 O O . TYR A 1 175 ? -2.791 -1.355 3.157 1.00 97.38 175 TYR A O 1
ATOM 1396 N N . ALA A 1 176 ? -1.685 -0.252 4.798 1.00 95.56 176 ALA A N 1
ATOM 1397 C CA . ALA A 1 176 ? -2.833 0.078 5.627 1.00 95.56 176 ALA A CA 1
ATOM 1398 C C . ALA A 1 176 ? -2.595 1.371 6.426 1.00 95.56 176 ALA A C 1
ATOM 1400 O O . ALA A 1 176 ? -1.459 1.754 6.709 1.00 95.56 176 ALA A O 1
ATOM 1401 N N . VAL A 1 177 ? -3.688 2.025 6.813 1.00 94.50 177 VAL A N 1
ATOM 1402 C CA . VAL A 1 177 ? -3.709 3.106 7.802 1.00 94.50 177 VAL A CA 1
ATOM 1403 C C . VAL A 1 177 ? -3.882 2.490 9.174 1.00 94.50 177 VAL A C 1
ATOM 14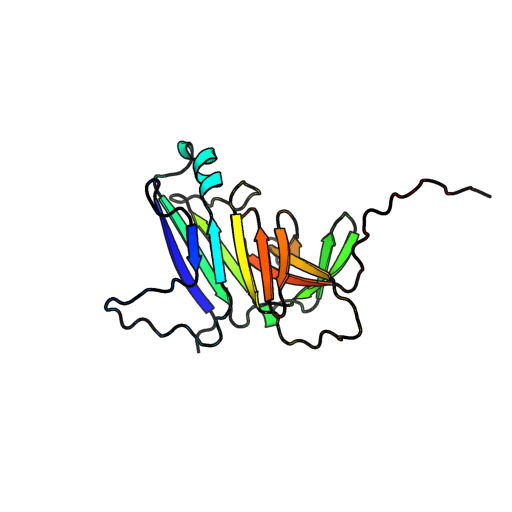05 O O . VAL A 1 177 ? -4.722 1.606 9.363 1.00 94.50 177 VAL A O 1
ATOM 1408 N N . LEU A 1 178 ? -3.105 2.982 10.126 1.00 92.31 178 LEU A N 1
ATOM 1409 C CA . LEU A 1 178 ? -3.029 2.462 11.478 1.00 92.31 178 LEU A CA 1
ATOM 1410 C C . LEU A 1 178 ? -3.230 3.601 12.472 1.00 92.31 178 LEU A C 1
ATOM 1412 O O . LEU A 1 178 ? -2.838 4.737 12.202 1.00 92.31 178 LEU A O 1
ATOM 1416 N N . LEU A 1 179 ? -3.845 3.291 13.608 1.00 90.12 179 LEU A N 1
ATOM 1417 C CA . LEU A 1 179 ? -4.075 4.228 14.703 1.00 90.12 179 LEU A CA 1
ATOM 1418 C C . LEU A 1 179 ? -3.340 3.784 15.954 1.00 90.12 179 LEU A C 1
ATOM 1420 O O . LEU A 1 179 ? -3.381 2.605 16.295 1.00 90.12 179 LEU A O 1
ATOM 1424 N N . THR A 1 180 ? -2.768 4.740 16.674 1.00 87.50 180 THR A N 1
ATOM 1425 C CA . THR A 1 180 ? -2.261 4.540 18.033 1.00 87.50 180 THR A CA 1
ATOM 1426 C C . THR A 1 180 ? -2.735 5.661 18.958 1.00 87.50 180 THR A C 1
ATOM 1428 O O . THR A 1 180 ? -2.977 6.783 18.511 1.00 87.50 180 THR A O 1
ATOM 1431 N N . THR A 1 181 ? -2.921 5.352 20.241 1.00 76.62 181 THR A N 1
ATOM 1432 C CA . THR A 1 181 ? -3.302 6.326 21.282 1.00 76.62 181 THR A CA 1
ATOM 1433 C C . THR A 1 181 ? -2.106 7.045 21.893 1.00 76.62 181 THR A C 1
ATOM 1435 O O . THR A 1 181 ? -2.290 7.992 22.652 1.00 76.62 181 THR A O 1
ATOM 1438 N N . TYR A 1 182 ? -0.885 6.578 21.627 1.00 66.62 182 TYR A N 1
ATOM 1439 C CA . TYR A 1 182 ? 0.317 7.197 22.166 1.00 66.62 182 TYR A CA 1
ATOM 1440 C C . TYR A 1 182 ? 0.609 8.488 21.412 1.00 66.62 182 TYR A C 1
ATOM 1442 O O . TYR A 1 182 ? 0.667 8.484 20.180 1.00 66.62 182 TYR A O 1
ATOM 1450 N N . ALA A 1 183 ? 0.802 9.587 22.146 1.00 54.91 183 ALA A N 1
ATOM 1451 C CA . ALA A 1 183 ? 1.406 10.791 21.593 1.00 54.91 183 ALA A CA 1
ATOM 1452 C C . ALA A 1 183 ? 2.778 10.399 21.023 1.00 54.91 183 ALA A C 1
ATOM 1454 O O . ALA A 1 183 ? 3.590 9.821 21.745 1.00 54.91 183 ALA A O 1
ATOM 1455 N N . GLN A 1 184 ? 3.020 10.649 19.730 1.00 53.22 184 GLN A N 1
ATOM 1456 C CA . GLN A 1 184 ? 4.375 10.618 19.201 1.00 53.22 184 GLN A CA 1
ATOM 1457 C C . GLN A 1 184 ? 5.179 11.563 20.094 1.00 53.22 184 GLN A C 1
ATOM 1459 O O . GLN A 1 184 ? 4.710 12.682 20.322 1.00 53.22 184 GLN A O 1
ATOM 1464 N N . PRO A 1 185 ? 6.314 11.133 20.663 1.00 43.69 185 PRO A N 1
ATOM 1465 C CA . PRO A 1 185 ? 7.202 12.090 21.281 1.00 43.69 185 PRO A CA 1
ATOM 1466 C C . PRO A 1 185 ? 7.641 13.032 20.157 1.00 43.69 185 PRO A C 1
ATOM 1468 O O . PRO A 1 185 ? 8.429 12.645 19.296 1.00 43.69 185 PRO A O 1
ATOM 1471 N N . ASP A 1 186 ? 7.080 14.246 20.130 1.00 42.94 186 ASP A N 1
ATOM 1472 C CA . ASP A 1 186 ? 7.793 15.399 19.583 1.00 42.94 186 ASP A CA 1
ATOM 1473 C C . ASP A 1 186 ? 9.195 15.354 20.179 1.00 42.94 186 ASP A C 1
ATOM 1475 O O . ASP A 1 186 ? 9.291 14.999 21.353 1.00 42.94 186 ASP A O 1
ATOM 1479 N N . ASP A 1 187 ? 10.229 15.659 19.386 1.00 41.38 187 ASP A N 1
ATOM 1480 C CA . ASP A 1 187 ? 11.650 15.694 19.756 1.00 41.38 187 ASP A CA 1
ATOM 1481 C C . ASP A 1 187 ? 11.873 16.195 21.196 1.00 41.38 187 ASP A C 1
ATOM 1483 O O . ASP A 1 187 ? 12.205 17.354 21.455 1.00 41.38 187 ASP A O 1
ATOM 1487 N N . LEU A 1 188 ? 11.695 15.301 22.165 1.00 38.28 188 LEU A N 1
ATOM 1488 C CA . LEU A 1 188 ? 12.040 15.524 23.543 1.00 38.28 188 LEU A CA 1
ATOM 1489 C C . LEU A 1 188 ? 13.535 15.313 23.519 1.00 38.28 188 LEU A C 1
ATOM 1491 O O . LEU A 1 188 ? 14.028 14.185 23.554 1.00 38.28 188 LEU A O 1
ATOM 1495 N N . GLN A 1 189 ? 14.248 16.430 23.389 1.00 37.12 189 GLN A N 1
ATOM 1496 C CA . GLN A 1 189 ? 15.588 16.549 23.923 1.00 37.12 189 GLN A CA 1
ATOM 1497 C C . GLN A 1 189 ? 15.532 15.975 25.338 1.00 37.12 189 GLN A C 1
ATOM 1499 O O . GLN A 1 189 ? 15.091 16.636 26.277 1.00 37.12 189 GLN A O 1
ATOM 1504 N N . PHE A 1 190 ? 15.927 14.712 25.476 1.00 39.69 190 PHE A N 1
ATOM 1505 C CA . PHE A 1 190 ? 16.317 14.152 26.751 1.00 39.69 190 PHE A CA 1
ATOM 1506 C C . PHE A 1 190 ? 17.535 14.972 27.172 1.00 39.69 190 PHE A C 1
ATOM 1508 O O . PHE A 1 190 ? 18.659 14.700 26.759 1.00 39.69 190 PHE A O 1
ATOM 1515 N N . GLN A 1 191 ? 17.298 16.058 27.909 1.00 35.34 191 GLN A N 1
ATOM 1516 C CA . GLN A 1 191 ? 18.338 16.647 28.727 1.00 35.34 191 GLN A CA 1
ATOM 1517 C C . GLN A 1 191 ? 18.694 15.587 29.763 1.00 35.34 191 GLN A C 1
ATOM 1519 O O . GLN A 1 191 ? 17.924 15.314 30.684 1.00 35.34 191 GLN A O 1
ATOM 1524 N N . ASP A 1 192 ? 19.843 14.952 29.541 1.00 45.47 192 ASP A N 1
ATOM 1525 C CA . ASP A 1 192 ? 20.563 14.185 30.544 1.00 45.47 192 ASP A CA 1
ATOM 1526 C C . ASP A 1 192 ? 20.600 14.972 31.856 1.00 45.47 192 ASP A C 1
ATOM 1528 O O . ASP A 1 192 ? 21.030 16.127 31.901 1.00 45.47 192 ASP A O 1
ATOM 1532 N N . GLY A 1 193 ? 20.145 14.333 32.928 1.00 39.69 193 GLY A N 1
ATOM 1533 C CA . GLY A 1 193 ? 20.132 14.941 34.249 1.00 39.69 193 GLY A CA 1
ATOM 1534 C C . GLY A 1 193 ? 19.395 14.099 35.277 1.00 39.69 193 GLY A C 1
ATOM 1535 O O . GLY A 1 193 ? 18.455 14.582 35.896 1.00 39.69 193 GLY A O 1
ATOM 1536 N N . PHE A 1 194 ? 19.803 12.844 35.475 1.00 44.81 194 PHE A N 1
ATOM 1537 C CA . PHE A 1 194 ? 19.508 12.177 36.742 1.00 44.81 194 PHE A CA 1
ATOM 1538 C C . PHE A 1 194 ? 20.611 12.549 37.738 1.00 44.81 194 PHE A C 1
ATOM 1540 O O . PHE A 1 194 ? 21.709 11.995 37.695 1.00 44.81 194 PHE A O 1
ATOM 1547 N N . GLU A 1 195 ? 20.320 13.507 38.622 1.00 42.81 195 GLU A N 1
ATOM 1548 C CA . GLU A 1 195 ? 21.051 13.643 39.881 1.00 42.81 195 GLU A CA 1
ATOM 1549 C C . GLU A 1 195 ? 20.772 12.403 40.735 1.00 42.81 195 GLU A C 1
ATOM 1551 O O . GLU A 1 195 ? 19.628 12.087 41.069 1.00 42.81 195 GLU A O 1
ATOM 1556 N N . VAL A 1 196 ? 21.842 11.683 41.056 1.00 41.16 196 VAL A N 1
ATOM 1557 C CA . VAL A 1 196 ? 21.845 10.619 42.057 1.00 41.16 196 VAL A CA 1
ATOM 1558 C C . VAL A 1 196 ? 21.912 11.296 43.427 1.00 41.16 196 VAL A C 1
ATOM 1560 O O . VAL A 1 196 ? 22.866 12.030 43.687 1.00 41.16 196 VAL A O 1
ATOM 1563 N N . ILE A 1 197 ? 20.908 11.055 44.276 1.00 47.78 197 ILE A N 1
ATOM 1564 C CA . ILE A 1 197 ? 20.971 11.321 45.724 1.00 47.78 197 ILE A CA 1
ATOM 1565 C C . ILE A 1 197 ? 21.508 10.072 46.418 1.00 47.78 197 ILE A C 1
ATOM 1567 O O . ILE A 1 197 ? 20.987 8.974 46.110 1.00 47.78 197 ILE A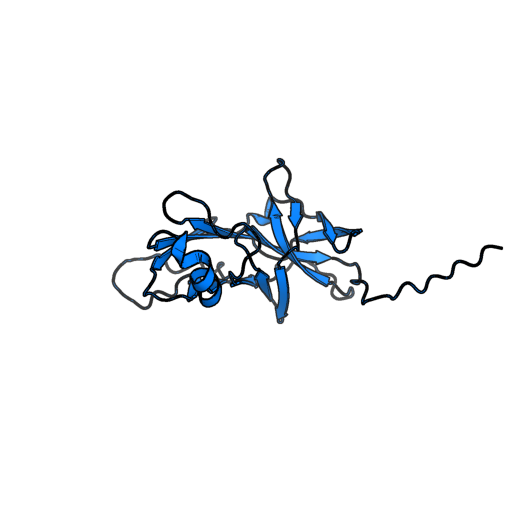 O 1
#

Solvent-accessible surface area (backbone atoms only — not comparable to full-atom values): 11498 Å² total; per-residue (Å²): 131,83,61,59,48,80,48,75,52,74,36,42,84,93,49,71,49,62,50,58,38,75,68,83,76,79,81,79,97,63,99,67,76,75,77,59,92,83,71,79,52,36,39,36,43,37,36,69,62,28,49,73,75,42,57,90,81,47,55,75,38,39,40,36,41,39,38,43,34,71,58,61,52,77,78,48,73,67,60,46,69,30,64,56,98,89,42,82,39,67,32,29,73,34,27,53,38,38,38,38,48,40,27,35,76,92,42,80,45,54,68,52,85,50,63,33,41,33,37,37,38,38,45,51,53,91,61,90,68,60,84,90,55,75,68,42,74,43,23,28,35,55,44,62,88,83,81,51,79,42,46,43,45,79,65,34,44,60,45,82,53,95,68,29,35,37,30,41,22,21,39,46,44,31,37,34,37,31,37,23,71,61,78,76,80,66,90,70,76,77,73,84,75,83,81,84,129

Foldseek 3Di:
DDQKDKDKDKDFPPDDQKDKPPDPDDDDDDPPPDDDPLPPKMKIKGCPQVCVVCVVPFARMKMKMKMWGNCVLVVAPQWDWADDPNDTFIKGFFFTKMFMWMDRPNDTPQQDQAQMKMKIKTFTDPDCPPPVADKDKAKWFWDCPVVHTYTDRPQWDWDDDDGIIIIIGRGGGMITIMIGRDDDPDPPPPPDDDDDD

Organism: Parasteatoda tepidariorum (NCBI:txid114398)

InterPro domains:
  IPR000203 GPS motif [PF01825] (150-178)
  IPR046338 GAIN domain superfamily [G3DSA:2.60.220.50] (1-187)